Protein AF-A0A7C4X1U4-F1 (afdb_monomer_lite)

Sequence (365 aa):
MRQTAASMRKKMTAIGSITLVIFVGYAMISFHTLNTLRVNGNMYKRIVQGKDLIADILPPPEYIVETYLVVLQMLGTTSPEHLNALIEKEDALYKDYQARHRFWIDTLEADAMKTALVDKSYQPAMMFYQQVHDKLIPAVKRGDYDTAGALAYGPIHDAYETHRSAIDSVVQMATQRNTDDEIMAAGIIRSRTILMLSLLAGGTVLLGGYILWITRGLVRSLSAVTQSIRSSSDQIAEAASDVSGHSQSLANATTEQAAGLQETSASLEEMSSMTRQNADNAKQASVLAAAARKAANHGSEAMNQMAQAIGDIHKSSDETAKILKVIDEIAFQTNLLALNAAVEAARAGEAGKGFAVVAEEVRNL

Secondary structure (DSSP, 8-state):
-HHHHHHHHHHHHHHHHHHHHHHHHHHHHHHHHHHH---SSHHHHHHHHHHHHHHHHS--GGG-HHHHHHHHHHHH---HHHHHHHHHHHHHHHHHHHHHHHHHHHHS-SSHHHIIIIIITHHHHHHHHHHIIIIIHHHHHTT-HHHHHHHIIIIIHHHHHHHHHHHHHHHHHHHHHHHHHHHHHHHHHHHHHHHHHHHHHHHHHHHHHHHHHHHHHHHHHHHHHHHHHHHHHHHHHHHHHHHHHHHHHHHHHHHHHHHHHHHHHHHHHHHHHHHHHHHHHHHHHHHHHHHHHHHHHHHHHHHHHHHHHHHHHHHHHHHHHHHHHHHHHHHHHHHHHHHHHHHHHHHTGGGGHHHHHHHHHHHH-

Structure (mmCIF, N/CA/C/O backbone):
data_AF-A0A7C4X1U4-F1
#
_entry.id   AF-A0A7C4X1U4-F1
#
loop_
_atom_site.group_PDB
_atom_site.id
_atom_site.type_symbol
_atom_site.label_atom_id
_atom_site.label_alt_id
_atom_site.label_comp_id
_atom_site.label_asym_id
_atom_site.label_entity_id
_atom_site.label_seq_id
_atom_site.pdbx_PDB_ins_code
_atom_site.Cartn_x
_atom_site.Cartn_y
_atom_site.Cartn_z
_atom_site.occupancy
_atom_site.B_iso_or_equiv
_atom_site.auth_seq_id
_atom_site.auth_comp_id
_atom_site.auth_asym_id
_atom_site.auth_atom_id
_atom_site.pdbx_PDB_model_num
ATOM 1 N N . MET A 1 1 ? -20.441 -6.498 14.671 1.00 52.12 1 MET A N 1
ATOM 2 C CA . MET A 1 1 ? -19.099 -7.124 14.530 1.00 52.12 1 MET A CA 1
ATOM 3 C C . MET A 1 1 ? -18.883 -7.911 13.227 1.00 52.12 1 MET A C 1
ATOM 5 O O . MET A 1 1 ? -17.841 -7.730 12.613 1.00 52.12 1 MET A O 1
ATOM 9 N N . ARG A 1 2 ? -19.817 -8.751 12.738 1.00 45.28 2 ARG A N 1
ATOM 10 C CA . ARG A 1 2 ? -19.602 -9.516 11.481 1.00 45.28 2 ARG A CA 1
ATOM 11 C C . ARG A 1 2 ? -19.480 -8.647 10.210 1.00 45.28 2 ARG A C 1
ATOM 13 O O . ARG A 1 2 ? -18.635 -8.930 9.366 1.00 45.28 2 ARG A O 1
ATOM 20 N N . GLN A 1 3 ? -20.247 -7.556 10.094 1.00 50.84 3 GLN A N 1
ATOM 21 C CA . GLN A 1 3 ? -20.158 -6.629 8.948 1.00 50.84 3 GLN A CA 1
ATOM 22 C C . GLN A 1 3 ? -18.834 -5.843 8.890 1.00 50.84 3 GLN A C 1
ATOM 24 O O . GLN A 1 3 ? -18.281 -5.646 7.808 1.00 50.84 3 GLN A O 1
ATOM 29 N N . THR A 1 4 ? -18.278 -5.436 10.036 1.00 63.59 4 THR A N 1
ATOM 30 C CA . THR A 1 4 ? -17.013 -4.685 10.087 1.00 63.59 4 THR A CA 1
ATOM 31 C C . THR A 1 4 ? -15.822 -5.551 9.683 1.00 63.59 4 THR A C 1
ATOM 33 O O . THR A 1 4 ? -15.000 -5.099 8.884 1.00 63.59 4 THR A O 1
ATOM 36 N N . ALA A 1 5 ? -15.781 -6.813 10.125 1.00 60.53 5 ALA A N 1
ATOM 37 C CA . ALA A 1 5 ? -14.747 -7.779 9.743 1.00 60.53 5 ALA A CA 1
ATOM 38 C C . ALA A 1 5 ? -14.756 -8.099 8.234 1.00 60.53 5 ALA A C 1
ATOM 40 O O . ALA A 1 5 ? -13.701 -8.131 7.597 1.00 60.53 5 ALA A O 1
ATOM 41 N N . ALA A 1 6 ? -15.941 -8.262 7.633 1.00 65.88 6 ALA A N 1
ATOM 42 C CA . ALA A 1 6 ? -16.077 -8.467 6.190 1.00 65.88 6 ALA A CA 1
ATOM 43 C C . ALA A 1 6 ? -15.623 -7.237 5.382 1.00 65.88 6 ALA A C 1
ATOM 45 O O . ALA A 1 6 ? -14.952 -7.385 4.359 1.00 65.88 6 ALA A O 1
ATOM 46 N N . SER A 1 7 ? -15.921 -6.020 5.859 1.00 77.50 7 SER A N 1
ATOM 47 C CA . SER A 1 7 ? -15.440 -4.787 5.216 1.00 77.50 7 SER A CA 1
ATOM 48 C C . SER A 1 7 ? -13.913 -4.655 5.280 1.00 77.50 7 SER A C 1
ATOM 50 O O . SER A 1 7 ? -13.290 -4.173 4.337 1.00 77.50 7 SER A O 1
ATOM 52 N N . MET A 1 8 ? -13.299 -5.128 6.366 1.00 75.75 8 MET A N 1
ATOM 53 C CA . MET A 1 8 ? -11.858 -5.029 6.591 1.00 75.75 8 MET A CA 1
ATOM 54 C C . MET A 1 8 ? -11.081 -6.003 5.712 1.00 75.75 8 MET A C 1
ATOM 56 O O . MET A 1 8 ? -10.097 -5.607 5.094 1.00 75.75 8 MET A O 1
ATOM 60 N N . ARG A 1 9 ? -11.584 -7.237 5.559 1.00 77.19 9 ARG A N 1
ATOM 61 C CA . ARG A 1 9 ? -11.034 -8.201 4.596 1.00 77.19 9 ARG A CA 1
ATOM 62 C C . ARG A 1 9 ? -11.050 -7.643 3.176 1.00 77.19 9 ARG A C 1
ATOM 64 O O . ARG A 1 9 ? -10.015 -7.682 2.527 1.00 77.19 9 ARG A O 1
ATOM 71 N N . LYS A 1 10 ? -12.166 -7.044 2.734 1.00 83.50 10 LYS A N 1
ATOM 72 C CA . LYS A 1 10 ? -12.261 -6.405 1.405 1.00 83.50 10 LYS A CA 1
ATOM 73 C C . LYS A 1 10 ? -11.240 -5.274 1.216 1.00 83.50 10 LYS A C 1
ATOM 75 O O . LYS A 1 10 ? -10.637 -5.162 0.154 1.00 83.50 10 LYS A O 1
ATOM 80 N N . LYS A 1 11 ? -11.028 -4.450 2.247 1.00 80.81 11 LYS A N 1
ATOM 81 C CA . LYS A 1 11 ? -10.032 -3.365 2.229 1.00 80.81 11 LYS A CA 1
ATOM 82 C C . LYS A 1 11 ? -8.593 -3.899 2.183 1.00 80.81 11 LYS A C 1
ATOM 84 O O . LYS A 1 11 ? -7.788 -3.384 1.417 1.00 80.81 11 LYS A O 1
ATOM 89 N N . MET A 1 12 ? -8.276 -4.956 2.935 1.00 79.62 12 MET A N 1
ATOM 90 C CA . MET A 1 12 ? -6.951 -5.595 2.898 1.00 79.62 12 MET A CA 1
ATOM 91 C C . MET A 1 12 ? -6.675 -6.293 1.562 1.00 79.62 12 MET A C 1
ATOM 93 O O . MET A 1 12 ? -5.581 -6.155 1.021 1.00 79.62 12 MET A O 1
ATOM 97 N N . THR A 1 13 ? -7.662 -6.991 0.991 1.00 83.56 13 THR A N 1
ATOM 98 C CA . THR A 1 13 ? -7.514 -7.595 -0.341 1.00 83.56 13 THR A CA 1
ATOM 99 C C . THR A 1 13 ? -7.318 -6.531 -1.415 1.00 83.56 13 THR A C 1
ATOM 101 O O . THR A 1 13 ? -6.504 -6.729 -2.307 1.00 83.56 13 THR A O 1
ATOM 104 N N . ALA A 1 14 ? -7.984 -5.374 -1.297 1.00 82.88 14 ALA A N 1
ATOM 105 C CA . ALA A 1 14 ? -7.793 -4.258 -2.223 1.00 82.88 14 ALA A CA 1
ATOM 106 C C . ALA A 1 14 ? -6.355 -3.708 -2.198 1.00 82.88 14 ALA A C 1
ATOM 108 O O . ALA A 1 14 ? -5.804 -3.452 -3.264 1.00 82.88 14 ALA A O 1
ATOM 109 N N . ILE A 1 15 ? -5.718 -3.595 -1.021 1.00 83.38 15 ILE A N 1
ATOM 110 C CA . ILE A 1 15 ? -4.293 -3.216 -0.915 1.00 83.38 15 ILE A CA 1
ATOM 111 C C . ILE A 1 15 ? -3.429 -4.202 -1.697 1.00 83.38 15 ILE A C 1
ATOM 113 O O . ILE A 1 15 ? -2.634 -3.788 -2.535 1.00 83.38 15 ILE A O 1
ATOM 117 N N . GLY A 1 16 ? -3.611 -5.503 -1.449 1.00 81.31 16 GLY A N 1
ATOM 118 C CA . GLY A 1 16 ? -2.848 -6.548 -2.131 1.00 81.31 16 GLY A CA 1
ATOM 119 C C . GLY A 1 16 ? -3.005 -6.487 -3.651 1.00 81.31 16 GLY A C 1
ATOM 120 O O . GLY A 1 16 ? -2.011 -6.527 -4.374 1.00 81.31 16 GLY A O 1
ATOM 121 N N . SER A 1 17 ? -4.236 -6.315 -4.140 1.00 83.88 17 SER A N 1
ATOM 122 C CA . SER A 1 17 ? -4.521 -6.193 -5.572 1.00 83.88 17 SER A CA 1
ATOM 123 C C . SER A 1 17 ? -3.897 -4.941 -6.195 1.00 83.88 17 SER A C 1
ATOM 125 O O . SER A 1 17 ? -3.301 -5.037 -7.264 1.00 83.88 17 SER A O 1
ATOM 127 N N . ILE A 1 18 ? -3.985 -3.782 -5.535 1.00 83.69 18 ILE A N 1
ATOM 128 C CA . ILE A 1 18 ? -3.407 -2.523 -6.036 1.00 83.69 18 ILE A CA 1
ATOM 129 C C . ILE A 1 18 ? -1.882 -2.627 -6.121 1.00 83.69 18 ILE A C 1
ATOM 131 O O . ILE A 1 18 ? -1.301 -2.299 -7.155 1.00 83.69 18 ILE A O 1
ATOM 135 N N . THR A 1 19 ? -1.234 -3.136 -5.070 1.00 83.25 19 THR A N 1
ATOM 136 C CA . THR A 1 19 ? 0.220 -3.338 -5.055 1.00 83.25 19 THR A CA 1
ATOM 137 C C . THR A 1 19 ? 0.662 -4.282 -6.169 1.00 83.25 19 THR A C 1
ATOM 139 O O . THR A 1 19 ? 1.636 -3.997 -6.864 1.00 83.25 19 THR A O 1
ATOM 142 N N . LEU A 1 20 ? -0.073 -5.378 -6.385 1.00 85.06 20 LEU A N 1
ATOM 143 C CA . LEU A 1 20 ? 0.227 -6.336 -7.445 1.00 85.06 20 LEU A CA 1
ATOM 144 C C . LEU A 1 20 ? 0.135 -5.692 -8.834 1.00 85.06 20 LEU A C 1
ATOM 146 O O . LEU A 1 20 ? 1.036 -5.877 -9.645 1.00 85.06 20 LEU A O 1
ATOM 150 N N . VAL A 1 21 ? -0.910 -4.904 -9.100 1.00 86.44 21 VAL A N 1
ATOM 151 C CA . VAL A 1 21 ? -1.084 -4.214 -10.390 1.00 86.44 21 VAL A CA 1
ATOM 152 C C . VAL A 1 21 ? 0.053 -3.224 -10.650 1.00 86.44 21 VAL A C 1
ATOM 154 O O . VAL A 1 21 ? 0.607 -3.217 -11.749 1.00 86.44 21 VAL A O 1
ATOM 157 N N . ILE A 1 22 ? 0.446 -2.433 -9.644 1.00 83.25 22 ILE A N 1
ATOM 158 C CA . ILE A 1 22 ? 1.569 -1.487 -9.762 1.00 83.25 22 ILE A CA 1
ATOM 159 C C . ILE A 1 22 ? 2.867 -2.239 -10.080 1.00 83.25 22 ILE A C 1
ATOM 161 O O . ILE A 1 22 ? 3.593 -1.862 -11.000 1.00 83.25 22 ILE A O 1
ATOM 165 N N . PHE A 1 23 ? 3.143 -3.325 -9.356 1.00 85.19 23 PHE A N 1
ATOM 166 C CA . PHE A 1 23 ? 4.370 -4.098 -9.531 1.00 85.19 23 PHE A CA 1
ATOM 167 C C . PHE A 1 23 ? 4.429 -4.803 -10.893 1.00 85.19 23 PHE A C 1
ATOM 169 O O . PHE A 1 23 ? 5.457 -4.776 -11.565 1.00 85.19 23 PHE A O 1
ATOM 176 N N . VAL A 1 24 ? 3.314 -5.388 -11.335 1.00 86.62 24 VAL A N 1
ATOM 177 C CA . VAL A 1 24 ? 3.203 -6.065 -12.635 1.00 86.62 24 VAL A CA 1
ATOM 178 C C . VAL A 1 24 ? 3.318 -5.067 -13.790 1.00 86.62 24 VAL A C 1
ATOM 180 O O . VAL A 1 24 ? 4.046 -5.327 -14.748 1.00 86.62 24 VAL A O 1
ATOM 183 N N . GLY A 1 25 ? 2.675 -3.900 -13.689 1.00 84.62 25 GLY A N 1
ATOM 184 C CA . GLY A 1 25 ? 2.814 -2.825 -14.676 1.00 84.62 25 GLY A CA 1
ATOM 185 C C . GLY A 1 25 ? 4.256 -2.321 -14.790 1.00 84.62 25 GLY A C 1
ATOM 186 O O . GLY A 1 25 ? 4.790 -2.212 -15.895 1.00 84.62 25 GLY A O 1
ATOM 187 N N . TYR A 1 26 ? 4.918 -2.102 -13.649 1.00 86.06 26 TYR A N 1
ATOM 188 C CA . TYR A 1 26 ? 6.336 -1.746 -13.598 1.00 86.06 26 TYR A CA 1
ATOM 189 C C . TYR A 1 26 ? 7.225 -2.839 -14.214 1.00 86.06 26 TYR A C 1
ATOM 191 O O . TYR A 1 26 ? 8.108 -2.548 -15.017 1.00 86.06 26 TYR A O 1
ATOM 199 N N . ALA A 1 27 ? 6.986 -4.113 -13.907 1.00 82.56 27 ALA A N 1
ATOM 200 C CA . ALA A 1 27 ? 7.759 -5.206 -14.489 1.00 82.56 27 ALA A CA 1
ATOM 201 C C . ALA A 1 27 ? 7.616 -5.261 -16.022 1.00 82.56 27 ALA A C 1
ATOM 203 O O . ALA A 1 27 ? 8.623 -5.374 -16.722 1.00 82.56 27 ALA A O 1
ATOM 204 N N . MET A 1 28 ? 6.397 -5.109 -16.555 1.00 85.88 28 MET A N 1
ATOM 205 C CA . MET A 1 28 ? 6.141 -5.149 -18.002 1.00 85.88 28 MET A CA 1
ATOM 206 C C . MET A 1 28 ? 6.823 -4.006 -18.761 1.00 85.88 28 MET A C 1
ATOM 208 O O . MET A 1 28 ? 7.509 -4.255 -19.753 1.00 85.88 28 MET A O 1
ATOM 212 N N . ILE A 1 29 ? 6.682 -2.760 -18.296 1.00 83.12 29 ILE A N 1
ATOM 213 C CA . ILE A 1 29 ? 7.301 -1.605 -18.970 1.00 83.12 29 ILE A CA 1
ATOM 214 C C . ILE A 1 29 ? 8.834 -1.693 -18.877 1.00 83.12 29 ILE A C 1
ATOM 216 O O . ILE A 1 29 ? 9.535 -1.342 -19.831 1.00 83.12 29 ILE A O 1
ATOM 220 N N . SER A 1 30 ? 9.362 -2.200 -17.758 1.00 81.12 30 SER A N 1
ATOM 221 C CA . SER A 1 30 ? 10.803 -2.341 -17.529 1.00 81.12 30 SER A CA 1
ATOM 222 C C . SER A 1 30 ? 11.379 -3.386 -18.472 1.00 81.12 30 SER A C 1
ATOM 224 O O . SER A 1 30 ? 12.325 -3.102 -19.205 1.00 81.12 30 SER A O 1
ATOM 226 N N . PHE A 1 31 ? 10.738 -4.556 -18.538 1.00 80.75 31 PHE A N 1
ATOM 227 C CA . PHE A 1 31 ? 11.121 -5.637 -19.436 1.00 80.75 31 PHE A CA 1
ATOM 228 C C . PHE A 1 31 ? 11.088 -5.199 -20.902 1.00 80.75 31 PHE A C 1
ATOM 230 O O . PHE A 1 31 ? 12.051 -5.420 -21.632 1.00 80.75 31 PHE A O 1
ATOM 237 N N . HIS A 1 32 ? 10.019 -4.520 -21.328 1.00 79.94 32 HIS A N 1
ATOM 238 C CA . HIS A 1 32 ? 9.915 -4.031 -22.699 1.00 79.94 32 HIS A CA 1
ATOM 239 C C . HIS A 1 32 ? 11.011 -3.004 -23.024 1.00 79.94 32 HIS A C 1
ATOM 241 O O . HIS A 1 32 ? 11.657 -3.114 -24.060 1.00 79.94 32 HIS A O 1
ATOM 247 N N . THR A 1 33 ? 11.284 -2.061 -22.116 1.00 77.69 33 THR A N 1
ATOM 248 C CA . THR A 1 33 ? 12.345 -1.050 -22.280 1.00 77.69 33 THR A CA 1
ATOM 249 C C . THR A 1 33 ? 13.730 -1.692 -22.363 1.00 77.69 33 THR A C 1
ATOM 251 O O . THR A 1 33 ? 14.487 -1.380 -23.280 1.00 77.69 33 THR A O 1
ATOM 254 N N . LEU A 1 34 ? 14.032 -2.635 -21.465 1.00 75.12 34 LEU A N 1
ATOM 255 C CA . LEU A 1 34 ? 15.271 -3.415 -21.477 1.00 75.12 34 LEU A CA 1
ATOM 256 C C . LEU A 1 34 ? 15.438 -4.209 -22.771 1.00 75.12 34 LEU A C 1
ATOM 258 O O . LEU A 1 34 ? 16.550 -4.276 -23.280 1.00 75.12 34 LEU A O 1
ATOM 262 N N . ASN A 1 35 ? 14.364 -4.787 -23.313 1.00 71.06 35 ASN A N 1
ATOM 263 C CA . ASN A 1 35 ? 14.439 -5.579 -24.538 1.00 71.06 35 ASN A CA 1
ATOM 264 C C . ASN A 1 35 ? 14.622 -4.707 -25.793 1.00 71.06 35 ASN A C 1
ATOM 266 O O . ASN A 1 35 ? 15.329 -5.108 -26.711 1.00 71.06 35 ASN A O 1
ATOM 270 N N . THR A 1 36 ? 14.042 -3.500 -25.821 1.00 68.25 36 THR A N 1
ATOM 271 C CA . THR A 1 36 ? 14.186 -2.557 -26.947 1.00 68.25 36 THR A CA 1
ATOM 272 C C . THR A 1 36 ? 15.504 -1.780 -26.943 1.00 68.25 36 THR A C 1
ATOM 274 O O . THR A 1 36 ? 15.986 -1.398 -28.000 1.00 68.25 36 THR A O 1
ATOM 277 N N . LEU A 1 37 ? 16.090 -1.523 -25.769 1.00 65.31 37 LEU A N 1
ATOM 278 C CA . LEU A 1 37 ? 17.201 -0.579 -25.596 1.00 65.31 37 LEU A CA 1
ATOM 279 C C . LEU A 1 37 ? 18.417 -1.243 -24.938 1.00 65.31 37 LEU A C 1
ATOM 281 O O . LEU A 1 37 ? 19.044 -0.650 -24.065 1.00 65.31 37 LEU A O 1
ATOM 285 N N . ARG A 1 38 ? 18.806 -2.460 -25.353 1.00 64.00 38 ARG A N 1
ATOM 286 C CA . ARG A 1 38 ? 20.051 -3.141 -24.894 1.00 64.00 38 ARG A CA 1
ATOM 287 C C . ARG A 1 38 ? 21.351 -2.435 -25.342 1.00 64.00 38 ARG A C 1
ATOM 289 O O . ARG A 1 38 ? 22.397 -3.063 -25.485 1.00 64.00 38 ARG A O 1
ATOM 296 N N . VAL A 1 39 ? 21.285 -1.131 -25.549 1.00 60.62 39 VAL A N 1
ATOM 297 C CA . VAL A 1 39 ? 22.317 -0.208 -26.007 1.00 60.62 39 VAL A CA 1
ATOM 298 C C . VAL A 1 39 ? 22.727 0.615 -24.775 1.00 60.62 39 VAL A C 1
ATOM 300 O O . VAL A 1 39 ? 21.864 0.944 -23.971 1.00 60.62 39 VAL A O 1
ATOM 303 N N . ASN A 1 40 ? 24.018 0.916 -24.584 1.00 59.38 40 ASN A N 1
ATOM 304 C CA . ASN A 1 40 ? 24.647 1.541 -23.386 1.00 59.38 40 ASN A CA 1
ATOM 305 C C . ASN A 1 40 ? 25.166 0.639 -22.251 1.00 59.38 40 ASN A C 1
ATOM 307 O O . ASN A 1 40 ? 25.776 1.152 -21.311 1.00 59.38 40 ASN A O 1
ATOM 311 N N . GLY A 1 41 ? 25.046 -0.687 -22.333 1.00 64.75 41 GLY A N 1
ATOM 312 C CA . GLY A 1 41 ? 25.787 -1.559 -21.413 1.00 64.75 41 GLY A CA 1
ATOM 313 C C . GLY A 1 41 ? 27.305 -1.482 -21.648 1.00 64.75 41 GLY A C 1
ATOM 314 O O . GLY A 1 41 ? 27.745 -1.285 -22.781 1.00 64.75 41 GLY A O 1
ATOM 315 N N . ASN A 1 42 ? 28.122 -1.727 -20.617 1.00 68.25 42 ASN A N 1
ATOM 316 C CA . ASN A 1 42 ? 29.590 -1.795 -20.759 1.00 68.25 42 ASN A CA 1
ATOM 317 C C . ASN A 1 42 ? 30.027 -2.790 -21.853 1.00 68.25 42 ASN A C 1
ATOM 319 O O . ASN A 1 42 ? 31.001 -2.557 -22.562 1.00 68.25 42 ASN A O 1
ATOM 323 N N . MET A 1 43 ? 29.271 -3.881 -22.029 1.00 70.56 43 MET A N 1
ATOM 324 C CA . MET A 1 43 ? 29.481 -4.851 -23.107 1.00 70.56 43 MET A CA 1
ATOM 325 C C . MET A 1 43 ? 29.252 -4.239 -24.498 1.00 70.56 43 MET A C 1
ATOM 327 O O . MET A 1 43 ? 30.065 -4.454 -25.387 1.00 70.56 43 MET A O 1
ATOM 331 N N . TYR A 1 44 ? 28.176 -3.465 -24.678 1.00 77.56 44 TYR A N 1
ATOM 332 C CA . TYR A 1 44 ? 27.861 -2.810 -25.950 1.00 77.56 44 TYR A CA 1
ATOM 333 C C . TYR A 1 44 ? 28.940 -1.790 -26.324 1.00 77.56 44 TYR A C 1
ATOM 335 O O . TYR A 1 44 ? 29.456 -1.831 -27.435 1.00 77.56 44 TYR A O 1
ATOM 343 N N . LYS A 1 45 ? 29.357 -0.946 -25.370 1.00 77.38 45 LYS A N 1
ATOM 344 C CA . LYS A 1 45 ? 30.434 0.035 -25.587 1.00 77.38 45 LYS A CA 1
ATOM 345 C C . LYS A 1 45 ? 31.740 -0.628 -26.020 1.00 77.38 45 LYS A C 1
ATOM 347 O O . LYS A 1 45 ? 32.409 -0.127 -26.909 1.00 77.38 45 LYS A O 1
ATOM 352 N N . ARG A 1 46 ? 32.067 -1.788 -25.446 1.00 81.19 46 ARG A N 1
ATOM 353 C CA . ARG A 1 46 ? 33.237 -2.578 -25.847 1.00 81.19 46 ARG A CA 1
ATOM 354 C C . ARG A 1 46 ? 33.109 -3.168 -27.256 1.00 81.19 46 ARG A C 1
ATOM 356 O O . ARG A 1 46 ? 34.106 -3.242 -27.961 1.00 81.19 46 ARG A O 1
ATOM 363 N N . ILE A 1 47 ? 31.909 -3.579 -27.673 1.00 81.44 47 ILE A N 1
ATOM 364 C CA . ILE A 1 47 ? 31.663 -4.035 -29.053 1.00 81.44 47 ILE A CA 1
ATOM 365 C C . ILE A 1 47 ? 31.847 -2.876 -30.037 1.00 81.44 47 ILE A C 1
ATOM 367 O O . ILE A 1 47 ? 32.495 -3.065 -31.061 1.00 81.44 47 ILE A O 1
ATOM 371 N N . VAL A 1 48 ? 31.309 -1.693 -29.723 1.00 83.06 48 VAL A N 1
ATOM 372 C CA . VAL A 1 48 ? 31.485 -0.483 -30.544 1.00 83.06 48 VAL A CA 1
ATOM 373 C C . VAL A 1 48 ? 32.963 -0.105 -30.634 1.00 83.06 48 VAL A C 1
ATOM 375 O O . VAL A 1 48 ? 33.485 -0.051 -31.735 1.00 83.06 48 VAL A O 1
ATOM 378 N N . GLN A 1 49 ? 33.674 -0.021 -29.503 1.00 84.94 49 GLN A N 1
ATOM 379 C CA . GLN A 1 49 ? 35.124 0.224 -29.488 1.00 84.94 49 GLN A CA 1
ATOM 380 C C . GLN A 1 49 ? 35.908 -0.768 -30.353 1.00 84.94 49 GLN A C 1
ATOM 382 O O . GLN A 1 49 ? 36.846 -0.379 -31.037 1.00 84.94 49 GLN A O 1
ATOM 387 N N . GLY A 1 50 ? 35.538 -2.052 -30.327 1.00 87.50 50 GLY A N 1
ATOM 388 C CA . GLY A 1 50 ? 36.164 -3.056 -31.184 1.00 87.50 50 GLY A CA 1
ATOM 389 C C . GLY A 1 50 ? 35.917 -2.798 -32.672 1.00 87.50 50 GLY A C 1
ATOM 390 O O . GLY A 1 50 ? 36.826 -2.980 -33.473 1.00 87.50 50 GLY A O 1
ATOM 391 N N . LYS A 1 51 ? 34.710 -2.355 -33.044 1.00 84.50 51 LYS A N 1
ATOM 392 C CA . LYS A 1 51 ? 34.383 -1.985 -34.428 1.00 84.50 51 LYS A CA 1
ATOM 393 C C . LYS A 1 51 ? 35.126 -0.728 -34.877 1.00 84.50 51 LYS A C 1
ATOM 395 O O . LYS A 1 51 ? 35.673 -0.743 -35.973 1.00 84.50 51 LYS A O 1
ATOM 400 N N . ASP A 1 52 ? 35.180 0.298 -34.032 1.00 84.94 52 ASP A N 1
ATOM 401 C CA . ASP A 1 52 ? 35.875 1.555 -34.327 1.00 84.94 52 ASP A CA 1
ATOM 402 C C . ASP A 1 52 ? 37.379 1.309 -34.503 1.00 84.94 52 ASP A C 1
ATOM 404 O O . ASP A 1 52 ? 37.963 1.721 -35.497 1.00 84.94 52 ASP A O 1
ATOM 408 N N . LEU A 1 53 ? 37.988 0.516 -33.612 1.00 86.06 53 LEU A N 1
ATOM 409 C CA . LEU A 1 53 ? 39.400 0.143 -33.718 1.00 86.06 53 LEU A CA 1
ATOM 410 C C . LEU A 1 53 ? 39.706 -0.633 -35.008 1.00 86.06 53 LEU A C 1
ATOM 412 O O . LEU A 1 53 ? 40.749 -0.424 -35.619 1.00 86.06 53 LEU A O 1
ATOM 416 N N . ILE A 1 54 ? 38.815 -1.539 -35.427 1.00 84.31 54 ILE A N 1
ATOM 417 C CA . ILE A 1 54 ? 38.970 -2.250 -36.705 1.00 84.31 54 ILE A CA 1
ATOM 418 C C . ILE A 1 54 ? 38.894 -1.264 -37.877 1.00 84.31 54 ILE A C 1
ATOM 420 O O . ILE A 1 54 ? 39.686 -1.392 -38.807 1.00 84.31 54 ILE A O 1
ATOM 424 N N . ALA A 1 55 ? 37.981 -0.291 -37.830 1.00 82.12 55 ALA A N 1
ATOM 425 C CA . ALA A 1 55 ? 37.821 0.716 -38.876 1.00 82.12 55 ALA A CA 1
ATOM 426 C C . ALA A 1 55 ? 39.014 1.687 -38.968 1.00 82.12 55 ALA A C 1
ATOM 428 O O . ALA A 1 55 ? 39.371 2.094 -40.070 1.00 82.12 55 ALA A O 1
ATOM 429 N N . ASP A 1 56 ? 39.659 2.010 -37.842 1.00 83.69 56 ASP A N 1
ATOM 430 C CA . ASP A 1 56 ? 40.867 2.847 -37.812 1.00 83.69 56 ASP A CA 1
ATOM 431 C C . ASP A 1 56 ? 42.105 2.124 -38.372 1.00 83.69 56 ASP A C 1
ATOM 433 O O . ASP A 1 56 ? 43.015 2.760 -38.906 1.00 83.69 56 ASP A O 1
ATOM 437 N N . ILE A 1 57 ? 42.170 0.794 -38.232 1.00 84.31 57 ILE A N 1
ATOM 438 C CA . ILE A 1 57 ? 43.333 -0.011 -38.642 1.00 84.31 57 ILE A CA 1
ATOM 439 C C . ILE A 1 57 ? 43.217 -0.487 -40.092 1.00 84.31 57 ILE A C 1
ATOM 441 O O . ILE A 1 57 ? 44.217 -0.507 -40.811 1.00 84.31 57 ILE A O 1
ATOM 445 N N . LEU A 1 58 ? 42.028 -0.926 -40.513 1.00 78.88 58 LEU A N 1
ATOM 446 C CA . LEU A 1 58 ? 41.810 -1.533 -41.822 1.00 78.88 58 LEU A CA 1
ATOM 447 C C . LEU A 1 58 ? 41.018 -0.569 -42.720 1.00 78.88 58 LEU A C 1
ATOM 449 O O . LEU A 1 58 ? 39.846 -0.317 -42.425 1.00 78.88 58 LEU A O 1
ATOM 453 N N . PRO A 1 59 ? 41.603 -0.058 -43.825 1.00 77.81 59 PRO A N 1
ATOM 454 C CA . PRO A 1 59 ? 40.881 0.833 -44.720 1.00 77.81 59 PRO A CA 1
ATOM 455 C C . PRO A 1 59 ? 39.653 0.115 -45.303 1.00 77.81 59 PRO A C 1
ATOM 457 O O . PRO A 1 59 ? 39.742 -1.044 -45.720 1.00 77.81 59 PRO A O 1
ATOM 460 N N . PRO A 1 60 ? 38.484 0.774 -45.334 1.00 84.94 60 PRO A N 1
ATOM 461 C CA . PRO A 1 60 ? 37.268 0.154 -45.831 1.00 84.94 60 PRO A CA 1
ATOM 462 C C . PRO A 1 60 ? 37.381 -0.096 -47.345 1.00 84.94 60 PRO A C 1
ATOM 464 O O . PRO A 1 60 ? 37.701 0.842 -48.081 1.00 84.94 60 PRO A O 1
ATOM 467 N N . PRO A 1 61 ? 37.043 -1.308 -47.836 1.00 86.75 61 PRO A N 1
ATOM 468 C CA . PRO A 1 61 ? 37.152 -1.644 -49.258 1.00 86.75 61 PRO A CA 1
ATOM 469 C C . PRO A 1 61 ? 36.410 -0.666 -50.172 1.00 86.75 61 PRO A C 1
ATOM 471 O O . PRO A 1 61 ? 36.900 -0.341 -51.243 1.00 86.75 61 PRO A O 1
ATOM 474 N N . GLU A 1 62 ? 35.274 -0.131 -49.713 1.00 89.31 62 GLU A N 1
ATOM 475 C CA . GLU A 1 62 ? 34.429 0.810 -50.462 1.00 89.31 62 GLU A CA 1
ATOM 476 C C . GLU A 1 62 ? 35.069 2.168 -50.756 1.00 89.31 62 GLU A C 1
ATOM 478 O O . GLU A 1 62 ? 34.490 2.899 -51.544 1.00 89.31 62 GLU A O 1
ATOM 483 N N . TYR A 1 63 ? 36.196 2.539 -50.136 1.00 89.69 63 TYR A N 1
ATOM 484 C CA . TYR A 1 63 ? 36.783 3.877 -50.300 1.00 89.69 63 TYR A CA 1
ATOM 485 C C . TYR A 1 63 ? 37.909 3.933 -51.357 1.00 89.69 63 TYR A C 1
ATOM 487 O O . TYR A 1 63 ? 38.472 4.997 -51.586 1.00 89.69 63 TYR A O 1
ATOM 495 N N . ILE A 1 64 ? 38.284 2.806 -51.982 1.00 93.94 64 ILE A N 1
ATOM 496 C CA . ILE A 1 64 ? 39.304 2.634 -53.056 1.00 93.94 64 ILE A CA 1
ATOM 497 C C . ILE A 1 64 ? 40.639 3.411 -52.909 1.00 93.94 64 ILE A C 1
ATOM 499 O O . ILE A 1 64 ? 41.454 3.437 -53.830 1.00 93.94 64 ILE A O 1
ATOM 503 N N . VAL A 1 65 ? 40.917 4.020 -51.753 1.00 93.25 65 VAL A N 1
ATOM 504 C CA . VAL A 1 65 ? 42.087 4.873 -51.495 1.00 93.25 65 VAL A CA 1
ATOM 505 C C . VAL A 1 65 ? 43.377 4.067 -51.557 1.00 93.25 65 VAL A C 1
ATOM 507 O O . VAL A 1 65 ? 44.377 4.518 -52.112 1.00 93.25 65 VAL A O 1
ATOM 510 N N . GLU A 1 66 ? 43.336 2.831 -51.058 1.00 93.12 66 GLU A N 1
ATOM 511 C CA . GLU A 1 66 ? 44.455 1.902 -51.168 1.00 93.12 66 GLU A CA 1
ATOM 512 C C . GLU A 1 66 ? 44.689 1.489 -52.624 1.00 93.12 66 GLU A C 1
ATOM 514 O O . GLU A 1 66 ? 45.834 1.414 -53.065 1.00 93.12 66 GLU A O 1
ATOM 519 N N . THR A 1 67 ? 43.621 1.293 -53.401 1.00 94.25 67 THR A N 1
ATOM 520 C CA . THR A 1 67 ? 43.719 0.987 -54.832 1.00 94.25 67 THR A CA 1
ATOM 521 C C . THR A 1 67 ? 44.346 2.149 -55.601 1.00 94.25 67 THR A C 1
ATOM 523 O O . THR A 1 67 ? 45.234 1.932 -56.423 1.00 94.25 67 THR A O 1
ATOM 526 N N . TYR A 1 68 ? 43.967 3.392 -55.291 1.00 95.62 68 TYR A N 1
ATOM 527 C CA . TYR A 1 68 ? 44.585 4.575 -55.890 1.00 95.62 68 TYR A CA 1
ATOM 528 C C . TYR A 1 68 ? 46.066 4.722 -55.515 1.00 95.62 68 TYR A C 1
ATOM 530 O O . TYR A 1 68 ? 46.895 5.001 -56.381 1.00 95.62 68 TYR A O 1
ATOM 538 N N . LEU A 1 69 ? 46.438 4.448 -54.260 1.00 94.69 69 LEU A N 1
ATOM 539 C CA . LEU A 1 69 ? 47.845 4.406 -53.850 1.00 94.69 69 LEU A CA 1
ATOM 540 C C . LEU A 1 69 ? 48.635 3.356 -54.643 1.00 94.69 69 LEU A C 1
ATOM 542 O O . LEU A 1 69 ? 49.733 3.647 -55.115 1.00 94.69 69 LEU A O 1
ATOM 546 N N . VAL A 1 70 ? 48.075 2.156 -54.813 1.00 95.12 70 VAL A N 1
ATOM 547 C CA . VAL A 1 70 ? 48.694 1.075 -55.591 1.00 95.12 70 VAL A CA 1
ATOM 548 C C . VAL A 1 70 ? 48.897 1.503 -57.049 1.00 95.12 70 VAL A C 1
ATOM 550 O O . VAL A 1 70 ? 49.986 1.315 -57.587 1.00 95.12 70 VAL A O 1
ATOM 553 N N . VAL A 1 71 ? 47.911 2.166 -57.662 1.00 94.94 71 VAL A N 1
ATOM 554 C CA . VAL A 1 71 ? 48.029 2.751 -59.011 1.00 94.94 71 VAL A CA 1
ATOM 555 C C . VAL A 1 71 ? 49.191 3.745 -59.105 1.00 94.94 71 VAL A C 1
ATOM 557 O O . VAL A 1 71 ? 49.990 3.668 -60.037 1.00 94.94 71 VAL A O 1
ATOM 560 N N . LEU A 1 72 ? 49.338 4.649 -58.134 1.00 94.62 72 LEU A N 1
ATOM 561 C CA . LEU A 1 72 ? 50.450 5.606 -58.119 1.00 94.62 72 LEU A CA 1
ATOM 562 C C . LEU A 1 72 ? 51.808 4.915 -57.905 1.00 94.62 72 LEU A C 1
ATOM 564 O O . LEU A 1 72 ? 52.801 5.300 -58.522 1.00 94.62 72 LEU A O 1
ATOM 568 N N . GLN A 1 73 ? 51.862 3.862 -57.084 1.00 94.56 73 GLN A N 1
ATOM 569 C CA . GLN A 1 73 ? 53.070 3.053 -56.884 1.00 94.56 73 GLN A CA 1
ATOM 570 C C . GLN A 1 73 ? 53.498 2.317 -58.160 1.00 94.56 73 GLN A C 1
ATOM 572 O O . GLN A 1 73 ? 54.699 2.196 -58.410 1.00 94.56 73 GLN A O 1
ATOM 577 N N . MET A 1 74 ? 52.548 1.885 -59.001 1.00 93.69 74 MET A N 1
ATOM 578 C CA . MET A 1 74 ? 52.857 1.275 -60.302 1.00 93.69 74 MET A CA 1
ATOM 579 C C . MET A 1 74 ? 53.610 2.234 -61.235 1.00 93.69 74 MET A C 1
ATOM 581 O O . MET A 1 74 ? 54.413 1.777 -62.041 1.00 93.69 74 MET A O 1
ATOM 585 N N . LEU A 1 75 ? 53.400 3.551 -61.122 1.00 91.19 75 LEU A N 1
ATOM 586 C CA . LEU A 1 75 ? 54.128 4.547 -61.922 1.00 91.19 75 LEU A CA 1
ATOM 587 C C . LEU A 1 75 ? 55.569 4.757 -61.448 1.00 91.19 75 LEU A C 1
ATOM 589 O O . LEU A 1 75 ? 56.425 5.158 -62.230 1.00 91.19 75 LEU A O 1
ATOM 593 N N . GLY A 1 76 ? 55.821 4.543 -60.155 1.00 86.12 76 GLY A N 1
ATOM 594 C CA . GLY A 1 76 ? 57.118 4.784 -59.523 1.00 86.12 76 GLY A CA 1
ATOM 595 C C . GLY A 1 76 ? 58.021 3.554 -59.450 1.00 86.12 76 GLY A C 1
ATOM 596 O O . GLY A 1 76 ? 59.173 3.674 -59.031 1.00 86.12 76 GLY A O 1
ATOM 597 N N . THR A 1 77 ? 57.521 2.370 -59.812 1.00 88.25 77 THR A N 1
ATOM 598 C CA . THR A 1 77 ? 58.301 1.135 -59.726 1.00 88.25 77 THR A CA 1
ATOM 599 C C . THR A 1 77 ? 59.109 0.872 -60.992 1.00 88.25 77 THR A C 1
ATOM 601 O O . THR A 1 77 ? 58.622 0.999 -62.108 1.00 88.25 77 THR A O 1
ATOM 604 N N . THR A 1 78 ? 60.361 0.459 -60.815 1.00 80.62 78 THR A N 1
ATOM 605 C CA . THR A 1 78 ? 61.257 0.044 -61.905 1.00 80.62 78 THR A CA 1
ATOM 606 C C . THR A 1 78 ? 61.505 -1.467 -61.918 1.00 80.62 78 THR A C 1
ATOM 608 O O . THR A 1 78 ? 62.136 -1.977 -62.841 1.00 80.62 78 THR A O 1
ATOM 611 N N . SER A 1 79 ? 61.009 -2.195 -60.907 1.00 90.50 79 SER A N 1
ATOM 612 C CA . SER A 1 79 ? 61.181 -3.645 -60.770 1.00 90.50 79 SER A CA 1
ATOM 613 C C . SER A 1 79 ? 59.978 -4.394 -61.358 1.00 90.50 79 SER A C 1
ATOM 615 O O . SER A 1 79 ? 58.865 -4.226 -60.853 1.00 90.50 79 SER A O 1
ATOM 617 N N . PRO A 1 80 ? 60.170 -5.270 -62.366 1.00 88.00 80 PRO A N 1
ATOM 618 C CA . PRO A 1 80 ? 59.086 -6.078 -62.931 1.00 88.00 80 PRO A CA 1
ATOM 619 C C . PRO A 1 80 ? 58.404 -7.000 -61.910 1.00 88.00 80 PRO A C 1
ATOM 621 O O . PRO A 1 80 ? 57.201 -7.236 -61.994 1.00 88.00 80 PRO A O 1
ATOM 624 N N . GLU A 1 81 ? 59.156 -7.506 -60.930 1.00 91.00 81 GLU A N 1
ATOM 625 C CA . GLU A 1 81 ? 58.621 -8.339 -59.847 1.00 91.00 81 GLU A CA 1
ATOM 626 C C . GLU A 1 81 ? 57.688 -7.526 -58.941 1.00 91.00 81 GLU A C 1
ATOM 628 O O . GLU A 1 81 ? 56.573 -7.952 -58.644 1.00 91.00 81 GLU A O 1
ATOM 633 N N . HIS A 1 82 ? 58.106 -6.313 -58.571 1.00 92.06 82 HIS A N 1
ATOM 634 C CA . HIS A 1 82 ? 57.295 -5.421 -57.746 1.00 92.06 82 HIS A CA 1
ATOM 635 C C . HIS A 1 82 ? 56.051 -4.926 -58.493 1.00 92.06 82 HIS A C 1
ATOM 637 O O . HIS A 1 82 ? 54.974 -4.855 -57.909 1.00 92.06 82 HIS A O 1
ATOM 643 N N . LEU A 1 83 ? 56.171 -4.649 -59.795 1.00 92.25 83 LEU A N 1
ATOM 644 C CA . LEU A 1 83 ? 55.034 -4.302 -60.643 1.00 92.25 83 LEU A CA 1
ATOM 645 C C . LEU A 1 83 ? 53.984 -5.422 -60.676 1.00 92.25 83 LEU A C 1
ATOM 647 O O . LEU A 1 83 ? 52.796 -5.147 -60.521 1.00 92.25 83 LEU A O 1
ATOM 651 N N . ASN A 1 84 ? 54.404 -6.679 -60.839 1.00 93.44 84 ASN A N 1
ATOM 652 C CA . ASN A 1 84 ? 53.478 -7.814 -60.827 1.00 93.44 84 ASN A CA 1
ATOM 653 C C . ASN A 1 84 ? 52.793 -7.979 -59.463 1.00 93.44 84 ASN A C 1
ATOM 655 O O . ASN A 1 84 ? 51.581 -8.173 -59.425 1.00 93.44 84 ASN A O 1
ATOM 659 N N . ALA A 1 85 ? 53.525 -7.812 -58.357 1.00 94.94 85 ALA A N 1
ATOM 660 C CA . ALA A 1 85 ? 52.941 -7.849 -57.014 1.00 94.94 85 ALA A CA 1
ATOM 661 C C . ALA A 1 85 ? 51.903 -6.730 -56.788 1.00 94.94 85 ALA A C 1
ATOM 663 O O . ALA A 1 85 ? 50.864 -6.959 -56.169 1.00 94.94 85 ALA A O 1
ATOM 664 N N . LEU A 1 86 ? 52.148 -5.524 -57.316 1.00 95.56 86 LEU A N 1
ATOM 665 C CA . LEU A 1 86 ? 51.182 -4.422 -57.265 1.00 95.56 86 LEU A CA 1
ATOM 666 C C . LEU A 1 86 ? 49.931 -4.720 -58.100 1.00 95.56 86 LEU A C 1
ATOM 668 O O . LEU A 1 86 ? 48.831 -4.392 -57.668 1.00 95.56 86 LEU A O 1
ATOM 672 N N . ILE A 1 87 ? 50.078 -5.360 -59.265 1.00 94.75 87 ILE A N 1
ATOM 673 C CA . ILE A 1 87 ? 48.944 -5.769 -60.110 1.00 94.75 87 ILE A CA 1
ATOM 674 C C . ILE A 1 87 ? 48.102 -6.843 -59.411 1.00 94.75 87 ILE A C 1
ATOM 676 O O . ILE A 1 87 ? 46.879 -6.749 -59.408 1.00 94.75 87 ILE A O 1
ATOM 680 N N . GLU A 1 88 ? 48.731 -7.834 -58.777 1.00 95.25 88 GLU A N 1
ATOM 681 C CA . GLU A 1 88 ? 48.012 -8.844 -57.987 1.00 95.25 88 GLU A CA 1
ATOM 682 C C . GLU A 1 88 ? 47.273 -8.219 -56.797 1.00 95.25 88 GLU A C 1
ATOM 684 O O . GLU A 1 88 ? 46.128 -8.577 -56.514 1.00 95.25 88 GLU A O 1
ATOM 689 N N . LYS A 1 89 ? 47.904 -7.251 -56.118 1.00 94.50 89 LYS A N 1
ATOM 690 C CA . LYS A 1 89 ? 47.275 -6.509 -55.021 1.00 94.50 89 LYS A CA 1
ATOM 691 C C . LYS A 1 89 ? 46.076 -5.686 -55.499 1.00 94.50 89 LYS A C 1
ATOM 693 O O . LYS A 1 89 ? 45.062 -5.636 -54.810 1.00 94.50 89 LYS A O 1
ATOM 698 N N . GLU A 1 90 ? 46.179 -5.049 -56.660 1.00 95.31 90 GLU A N 1
ATOM 699 C CA . GLU A 1 90 ? 45.089 -4.282 -57.264 1.00 95.31 90 GLU A CA 1
ATOM 700 C C . GLU A 1 90 ? 43.889 -5.181 -57.621 1.00 95.31 90 GLU A C 1
ATOM 702 O O . GLU A 1 90 ? 42.765 -4.858 -57.234 1.00 95.31 90 GLU A O 1
ATOM 707 N N . ASP A 1 91 ? 44.124 -6.356 -58.220 1.00 94.56 91 ASP A N 1
ATOM 708 C CA . ASP A 1 91 ? 43.069 -7.338 -58.526 1.00 94.56 91 ASP A CA 1
ATOM 709 C C . ASP A 1 91 ? 42.387 -7.873 -57.251 1.00 94.56 91 ASP A C 1
ATOM 711 O O . ASP A 1 91 ? 41.165 -8.048 -57.208 1.00 94.56 91 ASP A O 1
ATOM 715 N N . ALA A 1 92 ? 43.154 -8.091 -56.176 1.00 94.88 92 ALA A N 1
ATOM 716 C CA . ALA A 1 92 ? 42.598 -8.460 -54.875 1.00 94.88 92 ALA A CA 1
ATOM 717 C C . ALA A 1 92 ? 41.690 -7.353 -54.307 1.00 94.88 92 ALA A C 1
ATOM 719 O O . ALA A 1 92 ? 40.551 -7.630 -53.929 1.00 94.88 92 ALA A O 1
ATOM 720 N N . LEU A 1 93 ? 42.149 -6.096 -54.329 1.00 95.00 93 LEU A N 1
ATOM 721 C CA . LEU A 1 93 ? 41.365 -4.942 -53.874 1.00 95.00 93 LEU A CA 1
ATOM 722 C C . LEU A 1 93 ? 40.084 -4.752 -54.701 1.00 95.00 93 LEU A C 1
ATOM 724 O O . LEU A 1 93 ? 39.034 -4.442 -54.140 1.00 95.00 93 LEU A O 1
ATOM 728 N N . TYR A 1 94 ? 40.134 -4.986 -56.016 1.00 94.94 94 TYR A N 1
ATOM 729 C CA . TYR A 1 94 ? 38.953 -4.941 -56.879 1.00 94.94 94 TYR A CA 1
ATOM 730 C C . TYR A 1 94 ? 37.910 -6.006 -56.508 1.00 94.94 94 TYR A C 1
ATOM 732 O O . TYR A 1 94 ? 36.707 -5.724 -56.454 1.00 94.94 94 TYR A O 1
ATOM 740 N N . LYS A 1 95 ? 38.349 -7.238 -56.220 1.00 94.69 95 LYS A N 1
ATOM 741 C CA . LYS A 1 95 ? 37.455 -8.318 -55.768 1.00 94.69 95 LYS A CA 1
ATOM 742 C C . LYS A 1 95 ? 36.828 -7.999 -54.415 1.00 94.69 95 LYS A C 1
ATOM 744 O O . LYS A 1 95 ? 35.621 -8.201 -54.258 1.00 94.69 95 LYS A O 1
ATOM 749 N N . ASP A 1 96 ? 37.612 -7.469 -53.480 1.00 93.94 96 ASP A N 1
ATOM 750 C CA . ASP A 1 96 ? 37.129 -7.057 -52.161 1.00 93.94 96 ASP A CA 1
ATOM 751 C C . ASP A 1 96 ? 36.102 -5.925 -52.268 1.00 93.94 96 ASP A C 1
ATOM 753 O O . ASP A 1 96 ? 35.044 -6.000 -51.635 1.00 93.94 96 ASP A O 1
ATOM 757 N N . TYR A 1 97 ? 36.355 -4.931 -53.128 1.00 95.12 97 TYR A N 1
ATOM 758 C CA . TYR A 1 97 ? 35.401 -3.866 -53.439 1.00 95.12 97 TYR A CA 1
ATOM 759 C C . TYR A 1 97 ? 34.079 -4.445 -53.953 1.00 95.12 97 TYR A C 1
ATOM 761 O O . TYR A 1 97 ? 33.026 -4.204 -53.371 1.00 95.12 97 TYR A O 1
ATOM 769 N N . GLN A 1 98 ? 34.108 -5.282 -54.996 1.00 94.44 98 GLN A N 1
ATOM 770 C CA . GLN A 1 98 ? 32.885 -5.864 -55.560 1.00 94.44 98 GLN A CA 1
ATOM 771 C C . GLN A 1 98 ? 32.111 -6.735 -54.563 1.00 94.44 98 GLN A C 1
ATOM 773 O O . GLN A 1 98 ? 30.875 -6.716 -54.543 1.00 94.44 98 GLN A O 1
ATOM 778 N N . ALA A 1 99 ? 32.820 -7.518 -53.745 1.00 93.94 99 ALA A N 1
ATOM 779 C CA . ALA A 1 99 ? 32.203 -8.344 -52.716 1.00 93.94 99 ALA A CA 1
ATOM 780 C C . ALA A 1 99 ? 31.516 -7.478 -51.653 1.00 93.94 99 ALA A C 1
ATOM 782 O O . ALA A 1 99 ? 30.376 -7.759 -51.266 1.00 93.94 99 ALA A O 1
ATOM 783 N N . ARG A 1 100 ? 32.185 -6.406 -51.208 1.00 93.69 100 ARG A N 1
ATOM 784 C CA . ARG A 1 100 ? 31.638 -5.482 -50.214 1.00 93.69 100 ARG A CA 1
ATOM 785 C C . ARG A 1 100 ? 30.462 -4.681 -50.764 1.00 93.69 100 ARG A C 1
ATOM 787 O O . ARG A 1 100 ? 29.458 -4.537 -50.065 1.00 93.69 100 ARG A O 1
ATOM 794 N N . HIS A 1 101 ? 30.533 -4.304 -52.031 1.00 93.56 101 HIS A N 1
ATOM 795 C CA . HIS A 1 101 ? 29.487 -3.552 -52.695 1.00 93.56 101 HIS A CA 1
ATOM 796 C C . HIS A 1 101 ? 28.201 -4.372 -52.792 1.00 93.56 101 HIS A C 1
ATOM 798 O O . HIS A 1 101 ? 27.129 -3.925 -52.385 1.00 93.56 101 HIS A O 1
ATOM 804 N N . ARG A 1 102 ? 28.317 -5.639 -53.214 1.00 93.12 102 ARG A N 1
ATOM 805 C CA . ARG A 1 102 ? 27.189 -6.582 -53.247 1.00 93.12 102 ARG A CA 1
ATOM 806 C C . ARG A 1 102 ? 26.567 -6.790 -51.869 1.00 93.12 102 ARG A C 1
ATOM 808 O O . ARG A 1 102 ? 25.349 -6.801 -51.745 1.00 93.12 102 ARG A O 1
ATOM 815 N N . PHE A 1 103 ? 27.392 -6.908 -50.830 1.00 93.62 103 PHE A N 1
ATOM 816 C CA . PHE A 1 103 ? 26.896 -7.007 -49.458 1.00 93.62 103 PHE A CA 1
ATOM 817 C C . PHE A 1 103 ? 26.041 -5.790 -49.070 1.00 93.62 103 PHE A C 1
ATOM 819 O O . PHE A 1 103 ? 24.988 -5.945 -48.450 1.00 93.62 103 PHE A O 1
ATOM 826 N N . TRP A 1 104 ? 26.461 -4.581 -49.443 1.00 93.06 104 TRP A N 1
ATOM 827 C CA . TRP A 1 104 ? 25.728 -3.356 -49.126 1.00 93.06 104 TRP A CA 1
ATOM 828 C C . TRP A 1 104 ? 24.448 -3.168 -49.946 1.00 93.06 104 TRP A C 1
ATOM 830 O O . TRP A 1 104 ? 23.474 -2.631 -49.415 1.00 93.06 104 TRP A O 1
ATOM 840 N N . ILE A 1 105 ? 24.391 -3.691 -51.175 1.00 91.50 105 ILE A N 1
ATOM 841 C CA . ILE A 1 105 ? 23.147 -3.777 -51.960 1.00 91.50 105 ILE A CA 1
ATOM 842 C C . ILE A 1 105 ? 22.062 -4.535 -51.182 1.00 91.50 105 ILE A C 1
ATOM 844 O O . ILE A 1 105 ? 20.910 -4.094 -51.150 1.00 91.50 105 ILE A O 1
ATOM 848 N N . ASP A 1 106 ? 22.423 -5.629 -50.513 1.00 90.69 106 ASP A N 1
ATOM 849 C CA . ASP A 1 106 ? 21.459 -6.501 -49.835 1.00 90.69 106 ASP A CA 1
ATOM 850 C C . ASP A 1 106 ? 21.120 -6.048 -48.405 1.00 90.69 106 ASP A C 1
ATOM 852 O O . ASP A 1 106 ? 20.037 -6.346 -47.902 1.00 90.69 106 ASP A O 1
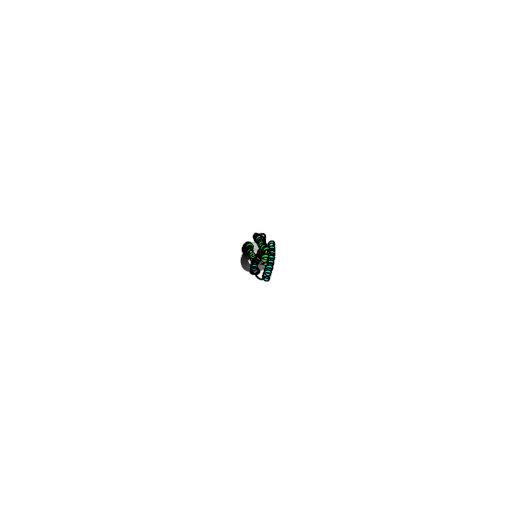ATOM 856 N N . THR A 1 107 ? 22.029 -5.333 -47.734 1.00 89.81 107 THR A N 1
ATOM 857 C CA . THR A 1 107 ? 21.921 -5.049 -46.288 1.00 89.81 107 THR A CA 1
ATOM 858 C C . THR A 1 107 ? 21.518 -3.625 -45.933 1.00 89.81 107 THR A C 1
ATOM 860 O O . THR A 1 107 ? 20.951 -3.424 -44.858 1.00 89.81 107 THR A O 1
ATOM 863 N N . LEU A 1 108 ? 21.774 -2.637 -46.797 1.00 88.50 108 LEU A N 1
ATOM 864 C CA . LEU A 1 108 ? 21.313 -1.271 -46.550 1.00 88.50 108 LEU A CA 1
ATOM 865 C C . LEU A 1 108 ? 19.808 -1.154 -46.782 1.00 88.50 108 LEU A C 1
ATOM 867 O O . LEU A 1 108 ? 19.266 -1.619 -47.795 1.00 88.50 108 LEU A O 1
ATOM 871 N N . GLU A 1 109 ? 19.151 -0.477 -45.845 1.00 87.88 109 GLU A N 1
ATOM 872 C CA . GLU A 1 109 ? 17.755 -0.072 -45.968 1.00 87.88 109 GLU A CA 1
ATOM 873 C C . GLU A 1 109 ? 17.571 0.849 -47.179 1.00 87.88 109 GLU A C 1
ATOM 875 O O . GLU A 1 109 ? 18.485 1.565 -47.581 1.00 87.88 109 GLU A O 1
ATOM 880 N N . ALA A 1 110 ? 16.393 0.810 -47.800 1.00 86.12 110 ALA A N 1
ATOM 881 C CA . ALA A 1 110 ? 16.101 1.624 -48.976 1.00 86.12 110 ALA A CA 1
ATOM 882 C C . ALA A 1 110 ? 15.909 3.101 -48.586 1.00 86.12 110 ALA A C 1
ATOM 884 O O . ALA A 1 110 ? 14.786 3.558 -48.379 1.00 86.12 110 ALA A O 1
ATOM 885 N N . ASP A 1 111 ? 17.016 3.833 -48.481 1.00 88.62 111 ASP A N 1
ATOM 886 C CA . ASP A 1 111 ? 17.069 5.254 -48.149 1.00 88.62 111 ASP A CA 1
ATOM 887 C C . ASP A 1 111 ? 18.070 6.022 -49.044 1.00 88.62 111 ASP A C 1
ATOM 889 O O . ASP A 1 111 ? 18.693 5.472 -49.957 1.00 88.62 111 ASP A O 1
ATOM 893 N N . ALA A 1 112 ? 18.221 7.326 -48.791 1.00 88.56 112 ALA A N 1
ATOM 894 C CA . ALA A 1 112 ? 19.145 8.182 -49.537 1.00 88.56 112 ALA A CA 1
ATOM 895 C C . ALA A 1 112 ? 20.622 7.759 -49.396 1.00 88.56 112 ALA A C 1
ATOM 897 O O . ALA A 1 112 ? 21.423 8.028 -50.295 1.00 88.56 112 ALA A O 1
ATOM 898 N N . MET A 1 113 ? 20.981 7.084 -48.299 1.00 90.12 113 MET A N 1
ATOM 899 C CA . MET A 1 113 ? 22.331 6.582 -48.048 1.00 90.12 113 MET A CA 1
ATOM 900 C C . MET A 1 113 ? 22.632 5.387 -48.952 1.00 90.12 113 MET A C 1
ATOM 902 O O . MET A 1 113 ? 23.710 5.331 -49.545 1.00 90.12 113 MET A O 1
ATOM 906 N N . LYS A 1 114 ? 21.656 4.489 -49.144 1.00 90.69 114 LYS A N 1
ATOM 907 C CA . LYS A 1 114 ? 21.768 3.389 -50.107 1.00 90.69 114 LYS A CA 1
ATOM 908 C C . LYS A 1 114 ? 21.969 3.898 -51.526 1.00 90.69 114 LYS A C 1
ATOM 910 O O . LYS A 1 114 ? 22.906 3.455 -52.172 1.00 90.69 114 LYS A O 1
ATOM 915 N N . THR A 1 115 ? 21.170 4.856 -52.001 1.00 90.44 115 THR A N 1
ATOM 916 C CA . THR A 1 115 ? 21.373 5.443 -53.343 1.00 90.44 115 THR A CA 1
ATOM 917 C C . THR A 1 115 ? 22.770 6.058 -53.486 1.00 90.44 115 THR A C 1
ATOM 919 O O . THR A 1 115 ? 23.415 5.940 -54.526 1.00 90.44 115 THR A O 1
ATOM 922 N N . ALA A 1 116 ? 23.270 6.726 -52.446 1.00 91.62 116 ALA A N 1
ATOM 923 C CA . ALA A 1 116 ? 24.580 7.362 -52.503 1.00 91.62 116 ALA A CA 1
ATOM 924 C C . ALA A 1 116 ? 25.746 6.357 -52.536 1.00 91.62 116 ALA A C 1
ATOM 926 O O . ALA A 1 116 ? 26.686 6.570 -53.299 1.00 91.62 116 ALA A O 1
ATOM 927 N N . LEU A 1 117 ? 25.668 5.259 -51.776 1.00 92.06 117 LEU A N 1
ATOM 928 C CA . LEU A 1 117 ? 26.712 4.227 -51.748 1.00 92.06 117 LEU A CA 1
ATOM 929 C C . LEU A 1 117 ? 26.592 3.212 -52.895 1.00 92.06 117 LEU A C 1
ATOM 931 O 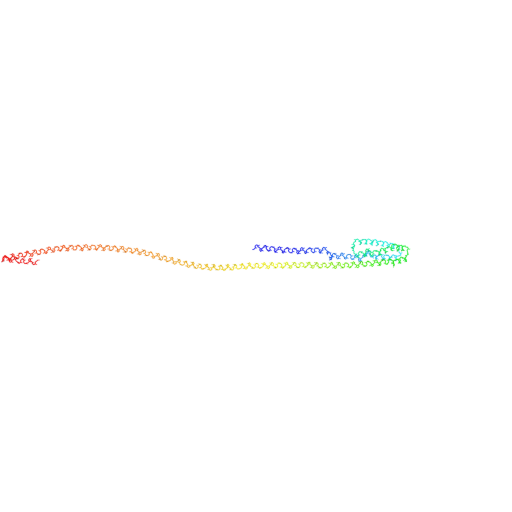O . LEU A 1 117 ? 27.590 2.769 -53.446 1.00 92.06 117 LEU A O 1
ATOM 935 N N . VAL A 1 118 ? 25.376 2.800 -53.242 1.00 92.69 118 VAL A N 1
ATOM 936 C CA . VAL A 1 118 ? 25.154 1.744 -54.239 1.00 92.69 118 VAL A CA 1
ATOM 937 C C . VAL A 1 118 ? 25.224 2.293 -55.661 1.00 92.69 118 VAL A C 1
ATOM 939 O O . VAL A 1 118 ? 25.775 1.645 -56.541 1.00 92.69 118 VAL A O 1
ATOM 942 N N . ASP A 1 119 ? 24.723 3.508 -55.889 1.00 90.50 119 ASP A N 1
ATOM 943 C CA . ASP A 1 119 ? 24.653 4.063 -57.241 1.00 90.50 119 ASP A CA 1
ATOM 944 C C . ASP A 1 119 ? 25.731 5.129 -57.461 1.00 90.50 119 ASP A C 1
ATOM 946 O O . ASP A 1 119 ? 26.555 5.021 -58.373 1.00 90.50 119 ASP A O 1
ATOM 950 N N . LYS A 1 120 ? 25.745 6.176 -56.621 1.00 92.75 120 LYS A N 1
ATOM 951 C CA . LYS A 1 120 ? 26.564 7.374 -56.877 1.00 92.75 120 LYS A CA 1
ATOM 952 C C . LYS A 1 120 ? 28.062 7.156 -56.672 1.00 92.75 120 LYS A C 1
ATOM 954 O O . LYS A 1 120 ? 28.836 7.738 -57.426 1.00 92.75 120 LYS A O 1
ATOM 959 N N . SER A 1 121 ? 28.482 6.350 -55.694 1.00 93.94 121 SER A N 1
ATOM 960 C CA . SER A 1 121 ? 29.905 6.027 -55.509 1.00 93.94 121 SER A CA 1
ATOM 961 C C . SER A 1 121 ? 30.369 4.862 -56.392 1.00 93.94 121 SER A C 1
ATOM 963 O O . SER A 1 121 ? 31.543 4.819 -56.763 1.00 93.94 121 SER A O 1
ATOM 965 N N . TYR A 1 122 ? 29.474 3.957 -56.798 1.00 95.06 122 TYR A N 1
ATOM 966 C CA . TYR A 1 122 ? 29.835 2.786 -57.603 1.00 95.06 122 TYR A CA 1
ATOM 967 C C . TYR A 1 122 ? 30.224 3.126 -59.037 1.00 95.06 122 TYR A C 1
ATOM 969 O O . TYR A 1 122 ? 31.224 2.617 -59.540 1.00 95.06 122 TYR A O 1
ATOM 977 N N . GLN A 1 123 ? 29.465 4.001 -59.709 1.00 94.31 123 GLN A N 1
ATOM 978 C CA . GLN A 1 123 ? 29.731 4.326 -61.116 1.00 94.31 123 GLN A CA 1
ATOM 979 C C . GLN A 1 123 ? 31.140 4.915 -61.328 1.00 94.31 123 GLN A C 1
ATOM 981 O O . GLN A 1 123 ? 31.869 4.394 -62.177 1.00 94.31 123 GLN A O 1
ATOM 986 N N . PRO A 1 124 ? 31.598 5.913 -60.542 1.00 96.12 124 PRO A N 1
ATOM 987 C CA . PRO A 1 124 ? 32.962 6.418 -60.664 1.00 96.12 124 PRO A CA 1
ATOM 988 C C . PRO A 1 124 ? 34.025 5.383 -60.266 1.00 96.12 124 PRO A C 1
ATOM 990 O O . PRO A 1 124 ? 35.074 5.334 -60.901 1.00 96.12 124 PRO A O 1
ATOM 993 N N . ALA A 1 125 ? 33.753 4.505 -59.290 1.00 96.00 125 ALA A N 1
ATOM 994 C CA . ALA A 1 125 ? 34.663 3.404 -58.960 1.00 96.00 125 ALA A CA 1
ATOM 995 C C . ALA A 1 125 ? 34.819 2.424 -60.133 1.00 96.00 125 ALA A C 1
ATOM 997 O O . ALA A 1 125 ? 35.931 2.027 -60.465 1.00 96.00 125 ALA A O 1
ATOM 998 N N . MET A 1 126 ? 33.732 2.059 -60.817 1.00 96.06 126 MET A N 1
ATOM 999 C CA . MET A 1 126 ? 33.820 1.200 -62.002 1.00 96.06 126 MET A CA 1
ATOM 1000 C C . MET A 1 126 ? 34.571 1.882 -63.144 1.00 96.06 126 MET A C 1
ATOM 1002 O O . MET A 1 126 ? 35.390 1.235 -63.789 1.00 96.06 126 MET A O 1
ATOM 1006 N N . MET A 1 127 ? 34.371 3.188 -63.354 1.00 94.81 127 MET A N 1
ATOM 1007 C CA . MET A 1 127 ? 35.169 3.953 -64.319 1.00 94.81 127 MET A CA 1
ATOM 1008 C C . MET A 1 127 ? 36.658 3.948 -63.953 1.00 94.81 127 MET A C 1
ATOM 1010 O O . MET A 1 127 ? 37.493 3.756 -64.836 1.00 94.81 127 MET A O 1
ATOM 1014 N N . PHE A 1 128 ? 36.985 4.114 -62.669 1.00 97.38 128 PHE A N 1
ATOM 1015 C CA . PHE A 1 128 ? 38.347 4.021 -62.147 1.00 97.38 128 PHE A CA 1
ATOM 1016 C C . PHE A 1 128 ? 38.972 2.660 -62.483 1.00 97.38 128 PHE A C 1
ATOM 1018 O O . PHE A 1 128 ? 39.979 2.614 -63.190 1.00 97.38 128 PHE A O 1
ATOM 1025 N N . TYR A 1 129 ? 38.342 1.558 -62.058 1.00 96.56 129 TYR A N 1
ATOM 1026 C CA . TYR A 1 129 ? 38.856 0.203 -62.292 1.00 96.56 129 TYR A CA 1
ATOM 1027 C C . TYR A 1 129 ? 38.966 -0.109 -63.784 1.00 96.56 129 TYR A C 1
ATOM 1029 O O . TYR A 1 129 ? 39.968 -0.661 -64.228 1.00 96.56 129 TYR A O 1
ATOM 1037 N N . GLN A 1 130 ? 37.998 0.338 -64.585 1.00 95.81 130 GLN A N 1
ATOM 1038 C CA . GLN A 1 130 ? 38.041 0.171 -66.031 1.00 95.81 130 GLN A CA 1
ATOM 1039 C C . GLN A 1 130 ? 39.240 0.897 -66.662 1.00 95.81 130 GLN A C 1
ATOM 1041 O O . GLN A 1 130 ? 39.946 0.313 -67.478 1.00 95.81 130 GLN A O 1
ATOM 1046 N N . GLN A 1 131 ? 39.527 2.153 -66.290 1.00 95.75 131 GLN A N 1
ATOM 1047 C CA . GLN A 1 131 ? 40.716 2.850 -66.807 1.00 95.75 131 GLN A CA 1
ATOM 1048 C C . GLN A 1 131 ? 42.022 2.173 -66.352 1.00 95.75 131 GLN A C 1
ATOM 1050 O O . GLN A 1 131 ? 42.986 2.118 -67.124 1.00 95.75 131 GLN A O 1
ATOM 1055 N N . VAL A 1 132 ? 42.055 1.648 -65.124 1.00 95.81 132 VAL A N 1
ATOM 1056 C CA . VAL A 1 132 ? 43.217 0.939 -64.575 1.00 95.81 132 VAL A CA 1
ATOM 1057 C C . VAL A 1 132 ? 43.474 -0.363 -65.340 1.00 95.81 132 VAL A C 1
ATOM 1059 O O . VAL A 1 132 ? 44.577 -0.563 -65.855 1.00 95.81 132 VAL A O 1
ATOM 1062 N N . HIS A 1 133 ? 42.461 -1.218 -65.483 1.00 95.88 133 HIS A N 1
ATOM 1063 C CA . HIS A 1 133 ? 42.580 -2.530 -66.126 1.00 95.88 133 HIS A CA 1
ATOM 1064 C C . HIS A 1 133 ? 42.759 -2.437 -67.641 1.00 95.88 133 HIS A C 1
ATOM 1066 O O . HIS A 1 133 ? 43.640 -3.101 -68.192 1.00 95.88 133 HIS A O 1
ATOM 1072 N N . ASP A 1 134 ? 41.981 -1.586 -68.315 1.00 95.62 134 ASP A N 1
ATOM 1073 C CA . ASP A 1 134 ? 41.945 -1.551 -69.781 1.00 95.62 134 ASP A CA 1
ATOM 1074 C C . ASP A 1 134 ? 43.100 -0.741 -70.384 1.00 95.62 134 ASP A C 1
ATOM 1076 O O . ASP A 1 134 ? 43.499 -0.984 -71.527 1.00 95.62 134 ASP A O 1
ATOM 1080 N N . LYS A 1 135 ? 43.632 0.253 -69.654 1.00 95.06 135 LYS A N 1
ATOM 1081 C CA . LYS A 1 135 ? 44.596 1.217 -70.213 1.00 95.06 135 LYS A CA 1
ATOM 1082 C C . LYS A 1 135 ? 45.880 1.353 -69.407 1.00 95.06 135 LYS A C 1
ATOM 1084 O O . LYS A 1 135 ? 46.955 1.218 -69.993 1.00 95.06 135 LYS A O 1
ATOM 1089 N N . LEU A 1 136 ? 45.790 1.598 -68.097 1.00 95.25 136 LEU A N 1
ATOM 1090 C CA . LEU A 1 136 ? 46.964 1.859 -67.257 1.00 95.25 136 LEU A CA 1
ATOM 1091 C C . LEU A 1 136 ? 47.874 0.629 -67.155 1.00 95.25 136 LEU A C 1
ATOM 1093 O O . LEU A 1 136 ? 49.047 0.713 -67.511 1.00 95.25 136 LEU A O 1
ATOM 1097 N N . ILE A 1 137 ? 47.346 -0.518 -66.713 1.00 94.81 137 ILE A N 1
ATOM 1098 C CA . ILE A 1 137 ? 48.134 -1.746 -66.530 1.00 94.81 137 ILE A CA 1
ATOM 1099 C C . ILE A 1 137 ? 48.812 -2.167 -67.848 1.00 94.81 137 ILE A C 1
ATOM 1101 O O . ILE A 1 137 ? 50.017 -2.438 -67.831 1.00 94.81 137 ILE A O 1
ATOM 1105 N N . PRO A 1 138 ? 48.125 -2.180 -69.011 1.00 95.31 138 PRO A N 1
ATOM 1106 C CA . PRO A 1 138 ? 48.779 -2.425 -70.294 1.00 95.31 138 PRO A CA 1
ATOM 1107 C C . PRO A 1 138 ? 49.875 -1.411 -70.651 1.00 95.31 138 PRO A C 1
ATOM 1109 O O . PRO A 1 138 ? 50.879 -1.813 -71.236 1.00 95.31 138 PRO A O 1
ATOM 1112 N N . ALA A 1 139 ? 49.711 -0.122 -70.330 1.00 93.12 139 ALA A N 1
ATOM 1113 C CA . ALA A 1 139 ? 50.721 0.907 -70.595 1.00 93.12 139 ALA A CA 1
ATOM 1114 C C . ALA A 1 139 ? 51.974 0.715 -69.726 1.00 93.12 139 ALA A C 1
ATOM 1116 O O . ALA A 1 139 ? 53.084 0.656 -70.258 1.00 93.12 139 ALA A O 1
ATOM 1117 N N . VAL A 1 140 ? 51.796 0.494 -68.419 1.00 92.69 140 VAL A N 1
ATOM 1118 C CA . VAL A 1 140 ? 52.901 0.251 -67.479 1.00 92.69 140 VAL A CA 1
ATOM 1119 C C . VAL A 1 140 ? 53.645 -1.046 -67.824 1.00 92.69 140 VAL A C 1
ATOM 1121 O O . VAL A 1 140 ? 54.874 -1.060 -67.852 1.00 92.69 140 VAL A O 1
ATOM 1124 N N . LYS A 1 141 ? 52.937 -2.118 -68.217 1.00 91.38 141 LYS A N 1
ATOM 1125 C CA . LYS A 1 141 ? 53.566 -3.367 -68.699 1.00 91.38 141 LYS A CA 1
ATOM 1126 C C . LYS A 1 141 ? 54.420 -3.180 -69.958 1.00 91.38 141 LYS A C 1
ATOM 1128 O O . LYS A 1 141 ? 55.368 -3.934 -70.159 1.00 91.38 141 LYS A O 1
ATOM 1133 N N . ARG A 1 142 ? 54.085 -2.206 -70.812 1.00 92.06 142 ARG A N 1
ATOM 1134 C CA . ARG A 1 142 ? 54.860 -1.854 -72.017 1.00 92.06 142 ARG A CA 1
ATOM 1135 C C . ARG A 1 142 ? 55.976 -0.837 -71.745 1.00 92.06 142 ARG A C 1
ATOM 1137 O O . ARG A 1 142 ? 56.707 -0.509 -72.674 1.00 92.06 142 ARG A O 1
ATOM 1144 N N . GLY A 1 143 ? 56.112 -0.350 -70.510 1.00 89.81 143 GLY A N 1
ATOM 1145 C CA . GLY A 1 143 ? 57.077 0.688 -70.139 1.00 89.81 143 GLY A CA 1
ATOM 1146 C C . GLY A 1 143 ? 56.698 2.102 -70.594 1.00 89.81 143 GLY A C 1
ATOM 1147 O O . GLY A 1 143 ? 57.547 2.987 -70.582 1.00 89.81 143 GLY A O 1
ATOM 1148 N N . ASP A 1 144 ? 55.444 2.327 -70.996 1.00 92.94 144 ASP A N 1
ATOM 1149 C CA . ASP A 1 144 ? 54.931 3.632 -71.426 1.00 92.94 144 ASP A CA 1
ATOM 1150 C C . ASP A 1 144 ? 54.419 4.434 -70.217 1.00 92.94 144 ASP A C 1
ATOM 1152 O O . ASP A 1 144 ? 53.215 4.536 -69.956 1.00 92.94 144 ASP A O 1
ATOM 1156 N N . TYR A 1 145 ? 55.366 4.949 -69.429 1.00 90.69 145 TYR A N 1
ATOM 1157 C CA . TYR A 1 145 ? 55.077 5.680 -68.193 1.00 90.69 145 TYR A CA 1
ATOM 1158 C C . TYR A 1 145 ? 54.525 7.089 -68.428 1.00 90.69 145 TYR A C 1
ATOM 1160 O O . TYR A 1 145 ? 53.812 7.597 -67.566 1.00 90.69 145 TYR A O 1
ATOM 1168 N N . ASP A 1 146 ? 54.781 7.697 -69.589 1.00 91.00 146 ASP A N 1
ATOM 1169 C CA . ASP A 1 146 ? 54.223 9.007 -69.939 1.00 91.00 146 ASP A CA 1
ATOM 1170 C C . ASP A 1 146 ? 52.703 8.906 -70.130 1.00 91.00 146 ASP A C 1
ATOM 1172 O O . ASP A 1 146 ? 51.935 9.654 -69.515 1.00 91.00 146 ASP A O 1
ATOM 1176 N N . THR A 1 147 ? 52.245 7.915 -70.906 1.00 91.12 147 THR A N 1
ATOM 1177 C CA . THR A 1 147 ? 50.811 7.641 -71.075 1.00 91.12 147 THR A CA 1
ATOM 1178 C C . THR A 1 147 ? 50.181 7.163 -69.769 1.00 91.12 147 THR A C 1
ATOM 1180 O O . THR A 1 147 ? 49.081 7.597 -69.420 1.00 91.12 147 THR A O 1
ATOM 1183 N N . ALA A 1 148 ? 50.863 6.293 -69.015 1.00 91.88 148 ALA A N 1
ATOM 1184 C CA . ALA A 1 148 ? 50.360 5.821 -67.727 1.00 91.88 148 ALA A CA 1
ATOM 1185 C C . ALA A 1 148 ? 50.208 6.967 -66.711 1.00 91.88 148 ALA A C 1
ATOM 1187 O O . ALA A 1 148 ? 49.191 7.044 -66.025 1.00 91.88 148 ALA A O 1
ATOM 1188 N N . GLY A 1 149 ? 51.165 7.897 -66.661 1.00 92.69 149 GLY A N 1
ATOM 1189 C CA . GLY A 1 149 ? 51.099 9.089 -65.821 1.00 92.69 149 GLY A CA 1
ATOM 1190 C C . GLY A 1 149 ? 49.943 10.011 -66.212 1.00 92.69 149 GLY A C 1
ATOM 1191 O O . GLY A 1 149 ? 49.175 10.424 -65.345 1.00 92.69 149 GLY A O 1
ATOM 1192 N N . ALA A 1 150 ? 49.755 10.272 -67.510 1.00 94.06 150 ALA A N 1
ATOM 1193 C CA . ALA A 1 150 ? 48.635 11.078 -67.999 1.00 94.06 150 ALA A CA 1
ATOM 1194 C C . ALA A 1 150 ? 47.264 10.457 -67.664 1.00 94.06 150 ALA A C 1
ATOM 1196 O O . ALA A 1 150 ? 46.319 11.176 -67.344 1.00 94.06 150 ALA A O 1
ATOM 1197 N N . LEU A 1 151 ? 47.153 9.124 -67.701 1.00 93.75 151 LEU A N 1
ATOM 1198 C CA . LEU A 1 151 ? 45.943 8.407 -67.292 1.00 93.75 151 LEU A CA 1
ATOM 1199 C C . LEU A 1 151 ? 45.716 8.482 -65.778 1.00 93.75 151 LEU A C 1
ATOM 1201 O O . LEU A 1 151 ? 44.596 8.754 -65.346 1.00 93.75 151 LEU A O 1
ATOM 1205 N N . ALA A 1 152 ? 46.768 8.255 -64.989 1.00 92.88 152 ALA A N 1
ATOM 1206 C CA . ALA A 1 152 ? 46.703 8.220 -63.534 1.00 92.88 152 ALA A CA 1
ATOM 1207 C C . ALA A 1 152 ? 46.341 9.577 -62.922 1.00 92.88 152 ALA A C 1
ATOM 1209 O O . ALA A 1 152 ? 45.472 9.627 -62.060 1.00 92.88 152 ALA A O 1
ATOM 1210 N N . TYR A 1 153 ? 46.960 10.663 -63.396 1.00 94.06 153 TYR A N 1
ATOM 1211 C CA . TYR A 1 153 ? 46.718 12.025 -62.903 1.00 94.06 153 TYR A CA 1
ATOM 1212 C C . TYR A 1 153 ? 45.576 12.760 -63.624 1.00 94.06 153 TYR A C 1
ATOM 1214 O O . TYR A 1 153 ? 45.263 13.889 -63.260 1.00 94.06 153 TYR A O 1
ATOM 1222 N N . GLY A 1 154 ? 44.972 12.146 -64.645 1.00 95.06 154 GLY A N 1
ATOM 1223 C CA . GLY A 1 154 ? 43.810 12.675 -65.359 1.00 95.06 154 GLY A CA 1
ATOM 1224 C C . GLY A 1 154 ? 42.560 11.836 -65.082 1.00 95.06 154 GLY A C 1
ATOM 1225 O O . GLY A 1 154 ? 42.032 11.879 -63.974 1.00 95.06 154 GLY A O 1
ATOM 1226 N N . PRO A 1 155 ? 42.088 11.023 -66.045 1.00 94.50 155 PRO A N 1
ATOM 1227 C CA . PRO A 1 155 ? 40.798 10.338 -65.945 1.00 94.50 155 PRO A CA 1
ATOM 1228 C C . PRO A 1 155 ? 40.670 9.379 -64.749 1.00 94.50 155 PRO A C 1
ATOM 1230 O O . PRO A 1 155 ? 39.565 9.204 -64.240 1.00 94.50 155 PRO A O 1
ATOM 1233 N N . ILE A 1 156 ? 41.762 8.751 -64.294 1.00 95.19 156 ILE A N 1
ATOM 1234 C CA . ILE A 1 156 ? 41.742 7.886 -63.101 1.00 95.19 156 ILE A CA 1
ATOM 1235 C C . ILE A 1 156 ? 41.614 8.734 -61.831 1.00 95.19 156 ILE A C 1
ATOM 1237 O O . ILE A 1 156 ? 40.804 8.409 -60.964 1.00 95.19 156 ILE A O 1
ATOM 1241 N N . HIS A 1 157 ? 42.367 9.832 -61.734 1.00 95.94 157 HIS A N 1
ATOM 1242 C CA . HIS A 1 157 ? 42.266 10.770 -60.619 1.00 95.94 157 HIS A CA 1
ATOM 1243 C C . HIS A 1 157 ? 40.871 11.403 -60.533 1.00 95.94 157 HIS A C 1
ATOM 1245 O O . HIS A 1 157 ? 40.270 11.395 -59.463 1.00 95.94 157 HIS A O 1
ATOM 1251 N N . ASP A 1 158 ? 40.305 11.855 -61.655 1.00 96.19 158 ASP A N 1
ATOM 1252 C CA . ASP A 1 158 ? 38.964 12.453 -61.701 1.00 96.19 158 ASP A CA 1
ATOM 1253 C C . ASP A 1 158 ? 37.875 11.464 -61.246 1.00 96.19 158 ASP A C 1
ATOM 1255 O O . ASP A 1 158 ? 36.959 11.819 -60.492 1.00 96.19 158 ASP A O 1
ATOM 1259 N N . ALA A 1 159 ? 37.983 10.200 -61.672 1.00 95.50 159 ALA A N 1
ATOM 1260 C CA . ALA A 1 159 ? 37.081 9.132 -61.246 1.00 95.50 159 ALA A CA 1
ATOM 1261 C C . ALA A 1 159 ? 37.217 8.840 -59.741 1.00 95.50 159 ALA A C 1
ATOM 1263 O O . ALA A 1 159 ? 36.204 8.692 -59.052 1.00 95.50 159 ALA A O 1
ATOM 1264 N N . TYR A 1 160 ? 38.449 8.826 -59.219 1.00 96.38 160 TYR A N 1
ATOM 1265 C CA . TYR A 1 160 ? 38.727 8.684 -57.789 1.00 96.38 160 TYR A CA 1
ATOM 1266 C C . TYR A 1 160 ? 38.157 9.847 -56.967 1.00 96.38 160 TYR A C 1
ATOM 1268 O O . TYR A 1 160 ? 37.477 9.607 -55.975 1.00 96.38 160 TYR A O 1
ATOM 1276 N N . GLU A 1 161 ? 38.371 11.098 -57.376 1.00 96.25 161 GLU A N 1
ATOM 1277 C CA . GLU A 1 161 ? 37.859 12.273 -56.658 1.00 96.25 161 GLU A CA 1
ATOM 1278 C C . GLU A 1 161 ? 36.323 12.308 -56.654 1.00 96.25 161 GLU A C 1
ATOM 1280 O O . GLU A 1 161 ? 35.704 12.603 -55.628 1.00 96.25 161 GLU A O 1
ATOM 1285 N N . THR A 1 162 ? 35.692 11.925 -57.771 1.00 95.19 162 THR A N 1
ATOM 1286 C CA . THR A 1 162 ? 34.228 11.806 -57.862 1.00 95.19 162 THR A CA 1
ATOM 1287 C C . THR A 1 162 ? 33.703 10.700 -56.942 1.00 95.19 162 THR A C 1
ATOM 1289 O O . THR A 1 162 ? 32.724 10.905 -56.221 1.00 95.19 162 THR A O 1
ATOM 1292 N N . HIS A 1 163 ? 34.367 9.539 -56.922 1.00 95.69 163 HIS A N 1
ATOM 1293 C CA . HIS A 1 163 ? 34.048 8.452 -55.999 1.00 95.69 163 HIS A CA 1
ATOM 1294 C C . HIS A 1 163 ? 34.208 8.891 -54.536 1.00 95.69 163 HIS A C 1
ATOM 1296 O O . HIS A 1 163 ? 33.273 8.739 -53.748 1.00 95.69 163 HIS A O 1
ATOM 1302 N N . ARG A 1 164 ? 35.354 9.488 -54.180 1.00 95.19 164 ARG A N 1
ATOM 1303 C CA . ARG A 1 164 ? 35.641 9.993 -52.832 1.00 95.19 164 ARG A CA 1
ATOM 1304 C C . ARG A 1 164 ? 34.569 10.970 -52.378 1.00 95.19 164 ARG A C 1
ATOM 1306 O O . ARG A 1 164 ? 34.045 10.808 -51.287 1.00 95.19 164 ARG A O 1
ATOM 1313 N N . SER A 1 165 ? 34.190 11.932 -53.218 1.00 94.31 165 SER A N 1
ATOM 1314 C CA . SER A 1 165 ? 33.147 12.900 -52.867 1.00 94.31 165 SER A CA 1
ATOM 1315 C C . SER A 1 165 ? 31.802 12.226 -52.554 1.00 94.31 165 SER A C 1
ATOM 1317 O O . SER A 1 165 ? 31.107 12.632 -51.618 1.00 94.31 165 SER A O 1
ATOM 1319 N N . ALA A 1 166 ? 31.441 11.166 -53.286 1.00 93.50 166 ALA A N 1
ATOM 1320 C CA . ALA A 1 166 ? 30.247 10.379 -52.990 1.00 93.50 166 ALA A CA 1
ATOM 1321 C C . ALA A 1 166 ? 30.376 9.604 -51.664 1.00 93.50 166 ALA A C 1
ATOM 1323 O O . ALA A 1 166 ? 29.431 9.604 -50.874 1.00 93.50 166 ALA A O 1
ATOM 1324 N N . ILE A 1 167 ? 31.536 8.999 -51.386 1.00 94.25 167 ILE A N 1
ATOM 1325 C CA . ILE A 1 167 ? 31.814 8.318 -50.111 1.00 94.25 167 ILE A CA 1
ATOM 1326 C C . ILE A 1 167 ? 31.785 9.299 -48.933 1.00 94.25 167 ILE A C 1
ATOM 1328 O O . ILE A 1 167 ? 31.134 9.008 -47.933 1.00 94.25 167 ILE A O 1
ATOM 1332 N N . ASP A 1 168 ? 32.389 10.482 -49.057 1.00 93.19 168 ASP A N 1
ATOM 1333 C CA . ASP A 1 168 ? 32.368 11.527 -48.026 1.00 93.19 168 ASP A CA 1
ATOM 1334 C C . ASP A 1 168 ? 30.925 11.933 -47.681 1.00 93.19 168 ASP A C 1
ATOM 1336 O O . ASP A 1 168 ? 30.566 12.079 -46.509 1.00 93.19 168 ASP A O 1
ATOM 1340 N N . SER A 1 169 ? 30.055 12.034 -48.693 1.00 92.38 169 SER A N 1
ATOM 1341 C CA . SER A 1 169 ? 28.627 12.288 -48.489 1.00 92.38 169 SER A CA 1
ATOM 1342 C C . SER A 1 169 ? 27.932 11.141 -47.742 1.00 92.38 169 SER A C 1
ATOM 1344 O O . SER A 1 169 ? 27.136 11.395 -46.835 1.00 92.38 169 SER A O 1
ATOM 1346 N N . VAL A 1 170 ? 28.250 9.881 -48.064 1.00 92.38 170 VAL A N 1
ATOM 1347 C CA . VAL A 1 170 ? 27.736 8.704 -47.339 1.00 92.38 170 VAL A CA 1
ATOM 1348 C C . VAL A 1 170 ? 28.203 8.708 -45.884 1.00 92.38 170 VAL A C 1
ATOM 1350 O O . VAL A 1 170 ? 27.384 8.498 -44.991 1.00 92.38 170 VAL A O 1
ATOM 1353 N N . VAL A 1 171 ? 29.480 9.000 -45.623 1.00 91.62 171 VAL A N 1
ATOM 1354 C CA . VAL A 1 171 ? 30.041 9.097 -44.266 1.00 91.62 171 VAL A CA 1
ATOM 1355 C C . VAL A 1 171 ? 29.347 10.201 -43.471 1.00 91.62 171 VAL A C 1
ATOM 1357 O O . VAL A 1 171 ? 28.974 9.982 -42.316 1.00 91.62 171 VAL A O 1
ATOM 1360 N N . GLN A 1 172 ? 29.103 11.361 -44.084 1.00 92.62 172 GLN A N 1
ATOM 1361 C CA . GLN A 1 172 ? 28.361 12.449 -43.450 1.00 92.62 172 GLN A CA 1
ATOM 1362 C C . GLN A 1 172 ? 26.926 12.023 -43.102 1.00 92.62 172 GLN A C 1
ATOM 1364 O O . GLN A 1 172 ? 26.483 12.234 -41.973 1.00 92.62 172 GLN A O 1
ATOM 1369 N N . MET A 1 173 ? 26.213 11.381 -44.035 1.00 91.31 173 MET A N 1
ATOM 1370 C CA . MET A 1 173 ? 24.853 10.879 -43.801 1.00 91.31 173 MET A CA 1
ATOM 1371 C C . MET A 1 173 ? 24.809 9.804 -42.710 1.00 91.31 173 MET A C 1
ATOM 1373 O O . MET A 1 173 ? 23.926 9.843 -41.856 1.00 91.31 173 MET A O 1
ATOM 1377 N N . ALA A 1 174 ? 25.761 8.869 -42.699 1.00 90.50 174 ALA A N 1
ATOM 1378 C CA . ALA A 1 174 ? 25.856 7.821 -41.685 1.00 90.50 174 ALA A CA 1
ATOM 1379 C C . ALA A 1 174 ? 26.173 8.393 -40.298 1.00 90.50 174 ALA A C 1
ATOM 1381 O O . ALA A 1 174 ? 25.557 7.999 -39.310 1.00 90.50 174 ALA A O 1
ATOM 1382 N N . THR A 1 175 ? 27.078 9.371 -40.227 1.00 89.31 175 THR A N 1
ATOM 1383 C CA . THR A 1 175 ? 27.426 10.065 -38.978 1.00 89.31 175 THR A CA 1
ATOM 1384 C C . THR A 1 175 ? 26.228 10.831 -38.423 1.00 89.31 175 THR A C 1
ATOM 1386 O O . THR A 1 175 ? 25.942 10.752 -37.225 1.00 89.31 175 THR A O 1
ATOM 1389 N N . GLN A 1 176 ? 25.489 11.530 -39.290 1.00 90.12 176 GLN A N 1
ATOM 1390 C CA . GLN A 1 176 ? 24.277 12.240 -38.896 1.00 90.12 176 GLN A CA 1
ATOM 1391 C C . GLN A 1 176 ? 23.195 11.267 -38.412 1.00 90.12 176 GLN A C 1
ATOM 1393 O O . GLN A 1 176 ? 22.676 11.447 -37.315 1.00 90.12 176 GLN A O 1
ATOM 1398 N N . ARG A 1 177 ? 22.920 10.193 -39.169 1.00 89.50 177 ARG A N 1
ATOM 1399 C CA . ARG A 1 177 ? 21.944 9.160 -38.790 1.00 89.50 177 ARG A CA 1
ATOM 1400 C C . ARG A 1 177 ? 22.285 8.523 -37.443 1.00 89.50 177 ARG A C 1
ATOM 1402 O O . ARG A 1 177 ? 21.411 8.421 -36.591 1.00 89.50 177 ARG A O 1
ATOM 1409 N N . ASN A 1 178 ? 23.550 8.161 -37.219 1.00 86.50 178 ASN A N 1
ATOM 1410 C CA . ASN A 1 178 ? 23.999 7.610 -35.938 1.00 86.50 178 ASN A CA 1
ATOM 1411 C C . ASN A 1 178 ? 23.776 8.598 -34.786 1.00 86.50 178 ASN A C 1
ATOM 1413 O O . ASN A 1 178 ? 23.300 8.205 -33.724 1.00 86.50 178 ASN A O 1
ATOM 1417 N N . THR A 1 179 ? 24.080 9.880 -35.003 1.00 86.94 179 THR A N 1
ATOM 1418 C CA . THR A 1 179 ? 23.872 10.932 -33.997 1.00 86.94 179 THR A CA 1
ATOM 1419 C C . THR A 1 179 ? 22.383 11.101 -33.678 1.00 86.94 179 THR A C 1
ATOM 1421 O O . THR A 1 179 ? 22.004 11.173 -32.507 1.00 86.94 179 THR A O 1
ATOM 1424 N N . ASP A 1 180 ? 21.526 11.116 -34.699 1.00 87.75 180 ASP A N 1
ATOM 1425 C CA . ASP A 1 180 ? 20.075 11.234 -34.538 1.00 87.75 180 ASP A CA 1
ATOM 1426 C C . ASP A 1 180 ? 19.495 10.014 -33.802 1.00 87.75 180 ASP A C 1
ATOM 1428 O O . ASP A 1 180 ? 18.716 10.170 -32.856 1.00 87.75 180 ASP A O 1
ATOM 1432 N N . ASP A 1 181 ? 19.927 8.804 -34.167 1.00 85.50 181 ASP A N 1
ATOM 1433 C CA . ASP A 1 181 ? 19.528 7.554 -33.517 1.00 85.50 181 ASP A CA 1
ATOM 1434 C C . ASP A 1 181 ? 19.982 7.504 -32.046 1.00 85.50 181 ASP A C 1
ATOM 1436 O O . ASP A 1 181 ? 19.207 7.102 -31.170 1.00 85.50 181 ASP A O 1
ATOM 1440 N N . GLU A 1 182 ? 21.194 7.974 -31.730 1.00 83.69 182 GLU A N 1
ATOM 1441 C CA . GLU A 1 182 ? 21.687 8.091 -30.353 1.00 83.69 182 GLU A CA 1
ATOM 1442 C C . GLU A 1 182 ? 20.861 9.081 -29.520 1.00 83.69 182 GLU A C 1
ATOM 1444 O O . GLU A 1 182 ? 20.482 8.770 -28.382 1.00 83.69 182 GLU A O 1
ATOM 1449 N N . ILE A 1 183 ? 20.530 10.250 -30.079 1.00 85.62 183 ILE A N 1
ATOM 1450 C CA . ILE A 1 183 ? 19.693 11.260 -29.415 1.00 85.62 183 ILE A CA 1
ATOM 1451 C C . ILE A 1 183 ? 18.285 10.705 -29.165 1.00 85.62 183 ILE A C 1
ATOM 1453 O O . ILE A 1 183 ? 17.755 10.836 -28.053 1.00 85.62 183 ILE A O 1
ATOM 1457 N N . MET A 1 184 ? 17.683 10.051 -30.163 1.00 85.50 184 MET A N 1
ATOM 1458 C CA . MET A 1 184 ? 16.371 9.416 -30.030 1.00 85.50 184 MET A CA 1
ATOM 1459 C C . MET A 1 184 ? 16.390 8.319 -28.963 1.00 85.50 184 MET A C 1
ATOM 1461 O O . MET A 1 184 ? 15.539 8.316 -28.066 1.00 85.50 184 MET A O 1
ATOM 1465 N N . ALA A 1 185 ? 17.384 7.429 -28.992 1.00 83.12 185 ALA A N 1
ATOM 1466 C CA . ALA A 1 185 ? 17.534 6.363 -28.007 1.00 83.12 185 ALA A CA 1
ATOM 1467 C C . ALA A 1 185 ? 17.689 6.924 -26.584 1.00 83.12 185 ALA A C 1
ATOM 1469 O O . ALA A 1 185 ? 16.992 6.485 -25.663 1.00 83.12 185 ALA A O 1
ATOM 1470 N N . ALA A 1 186 ? 18.535 7.941 -26.395 1.00 82.12 186 ALA A N 1
ATOM 1471 C CA . ALA A 1 186 ? 18.715 8.606 -25.106 1.00 82.12 186 ALA A CA 1
ATOM 1472 C C . ALA A 1 186 ? 17.421 9.283 -24.614 1.00 82.12 186 ALA A C 1
ATOM 1474 O O . ALA A 1 186 ? 17.069 9.178 -23.434 1.00 82.12 186 ALA A O 1
ATOM 1475 N N . GLY A 1 187 ? 16.672 9.934 -25.510 1.00 84.56 187 GLY A N 1
ATOM 1476 C CA . GLY A 1 187 ? 15.381 10.555 -25.208 1.00 84.56 187 GLY A CA 1
ATOM 1477 C C . GLY A 1 187 ? 14.316 9.546 -24.766 1.00 84.56 187 GLY A C 1
ATOM 1478 O O . GLY A 1 187 ? 13.617 9.771 -23.768 1.00 84.56 187 GLY A O 1
ATOM 1479 N N . ILE A 1 188 ? 14.226 8.403 -25.453 1.00 83.88 188 ILE A N 1
ATOM 1480 C CA . ILE A 1 188 ? 13.318 7.304 -25.095 1.00 83.88 188 ILE A CA 1
ATOM 1481 C C . ILE A 1 188 ? 13.711 6.715 -23.733 1.00 83.88 188 ILE A C 1
ATOM 1483 O O . ILE A 1 188 ? 12.843 6.542 -22.877 1.00 83.88 188 ILE A O 1
ATOM 1487 N N . ILE A 1 189 ? 15.005 6.468 -23.486 1.00 82.31 189 ILE A N 1
ATOM 1488 C CA . ILE A 1 189 ? 15.493 5.968 -22.188 1.00 82.31 189 ILE A CA 1
ATOM 1489 C C . ILE A 1 189 ? 15.116 6.939 -21.068 1.00 82.31 189 ILE A C 1
ATOM 1491 O O . ILE A 1 189 ? 14.541 6.524 -20.058 1.00 82.31 189 ILE A O 1
ATOM 1495 N N . ARG A 1 190 ? 15.401 8.236 -21.238 1.00 84.06 190 ARG A N 1
ATOM 1496 C CA . ARG A 1 190 ? 15.129 9.254 -20.217 1.00 84.06 190 ARG A CA 1
ATOM 1497 C C . ARG A 1 190 ? 13.635 9.362 -19.915 1.00 84.06 190 ARG A C 1
ATOM 1499 O O . ARG A 1 190 ? 13.246 9.297 -18.752 1.00 84.06 190 ARG A O 1
ATOM 1506 N N . SER A 1 191 ? 12.800 9.500 -20.945 1.00 84.69 191 SER A N 1
ATOM 1507 C CA . SER A 1 191 ? 11.346 9.654 -20.780 1.00 84.69 191 SER A CA 1
ATOM 1508 C C . SER A 1 191 ? 10.699 8.426 -20.134 1.00 84.69 191 SER A C 1
ATOM 1510 O O . SER A 1 191 ? 9.931 8.575 -19.182 1.00 84.69 191 SER A O 1
ATOM 1512 N N . ARG A 1 192 ? 11.057 7.210 -20.569 1.00 84.88 192 ARG A N 1
ATOM 1513 C CA . ARG A 1 192 ? 10.547 5.969 -19.966 1.00 84.88 192 ARG A CA 1
ATOM 1514 C C . ARG A 1 192 ? 11.039 5.780 -18.534 1.00 84.88 192 ARG A C 1
ATOM 1516 O O . ARG A 1 192 ? 10.251 5.380 -17.684 1.00 84.88 192 ARG A O 1
ATOM 1523 N N . THR A 1 193 ? 12.292 6.122 -18.235 1.00 83.31 193 THR A N 1
ATOM 1524 C CA . THR A 1 193 ? 12.822 6.060 -16.860 1.00 83.31 193 THR A CA 1
ATOM 1525 C C . THR A 1 193 ? 12.061 7.002 -15.926 1.00 83.31 193 THR A C 1
ATOM 1527 O O . THR A 1 193 ? 11.661 6.594 -14.837 1.00 83.31 193 THR A O 1
ATOM 1530 N N . ILE A 1 194 ? 11.792 8.239 -16.362 1.00 87.81 194 ILE A N 1
ATOM 1531 C CA . ILE A 1 194 ? 10.995 9.205 -15.592 1.00 87.81 194 ILE A CA 1
ATOM 1532 C C . ILE A 1 194 ? 9.577 8.673 -15.365 1.00 87.81 194 ILE A C 1
ATOM 1534 O O . ILE A 1 194 ? 9.123 8.646 -14.226 1.00 87.81 194 ILE A O 1
ATOM 1538 N N . LEU A 1 195 ? 8.905 8.181 -16.412 1.00 87.81 195 LEU A N 1
ATOM 1539 C CA . LEU A 1 195 ? 7.558 7.610 -16.304 1.00 87.81 195 LEU A CA 1
ATOM 1540 C C . LEU A 1 195 ? 7.500 6.457 -15.289 1.00 87.81 195 LEU A C 1
ATOM 1542 O O . LEU A 1 195 ? 6.562 6.371 -14.499 1.00 87.81 195 LEU A O 1
ATOM 1546 N N . MET A 1 196 ? 8.527 5.608 -15.258 1.00 84.50 196 MET A N 1
ATOM 1547 C CA . MET A 1 196 ? 8.627 4.492 -14.317 1.00 84.50 196 MET A CA 1
ATOM 1548 C C . MET A 1 196 ? 8.800 4.943 -12.872 1.00 84.50 196 MET A C 1
ATOM 1550 O O . MET A 1 196 ? 8.109 4.441 -11.984 1.00 84.50 196 MET A O 1
ATOM 1554 N N . LEU A 1 197 ? 9.677 5.919 -12.637 1.00 86.31 197 LEU A N 1
ATOM 1555 C CA . LEU A 1 197 ? 9.854 6.509 -11.313 1.00 86.31 197 LEU A CA 1
ATOM 1556 C C . LEU A 1 197 ? 8.582 7.229 -10.852 1.00 86.31 197 LEU A C 1
ATOM 1558 O O . LEU A 1 197 ? 8.194 7.088 -9.694 1.00 86.31 197 LEU A O 1
ATOM 1562 N N . SER A 1 198 ? 7.892 7.942 -11.748 1.00 87.88 198 SER A N 1
ATOM 1563 C CA . SER A 1 198 ? 6.626 8.615 -11.445 1.00 87.88 198 SER A CA 1
ATOM 1564 C C . SER A 1 198 ? 5.507 7.630 -11.100 1.00 87.88 198 SER A C 1
ATOM 1566 O O . SER A 1 198 ? 4.792 7.856 -10.125 1.00 87.88 198 SER A O 1
ATOM 1568 N N . LEU A 1 199 ? 5.369 6.524 -11.840 1.00 87.00 199 LEU A N 1
ATOM 1569 C CA . LEU A 1 199 ? 4.394 5.471 -11.528 1.00 87.00 199 LEU A CA 1
ATOM 1570 C C . LEU A 1 199 ? 4.688 4.807 -10.180 1.00 87.00 199 LEU A C 1
ATOM 1572 O O . LEU A 1 199 ? 3.769 4.592 -9.389 1.00 87.00 199 LEU A O 1
ATOM 1576 N N . LEU A 1 200 ? 5.959 4.523 -9.891 1.00 85.31 200 LEU A N 1
ATOM 1577 C CA . LEU A 1 200 ? 6.370 3.910 -8.631 1.00 85.31 200 LEU A CA 1
ATOM 1578 C C . LEU A 1 200 ? 6.147 4.858 -7.443 1.00 85.31 200 LEU A C 1
ATOM 1580 O O . LEU A 1 200 ? 5.538 4.467 -6.445 1.00 85.31 200 LEU A O 1
ATOM 1584 N N . ALA A 1 201 ? 6.560 6.123 -7.558 1.00 87.31 201 ALA A N 1
ATOM 1585 C CA . ALA A 1 201 ? 6.345 7.137 -6.528 1.00 87.31 201 ALA A CA 1
ATOM 1586 C C . ALA A 1 201 ? 4.848 7.405 -6.298 1.00 87.31 201 ALA A C 1
ATOM 1588 O O . ALA A 1 201 ? 4.380 7.359 -5.159 1.00 87.31 201 ALA A O 1
ATOM 1589 N N . GLY A 1 202 ? 4.077 7.608 -7.372 1.00 88.75 202 GLY A N 1
ATOM 1590 C CA . GLY A 1 202 ? 2.630 7.824 -7.302 1.00 88.75 202 GLY A CA 1
ATOM 1591 C C . GLY A 1 202 ? 1.895 6.635 -6.683 1.00 88.75 202 GLY A C 1
ATOM 1592 O O . GLY A 1 202 ? 1.073 6.816 -5.784 1.00 88.75 202 GLY A O 1
ATOM 1593 N N .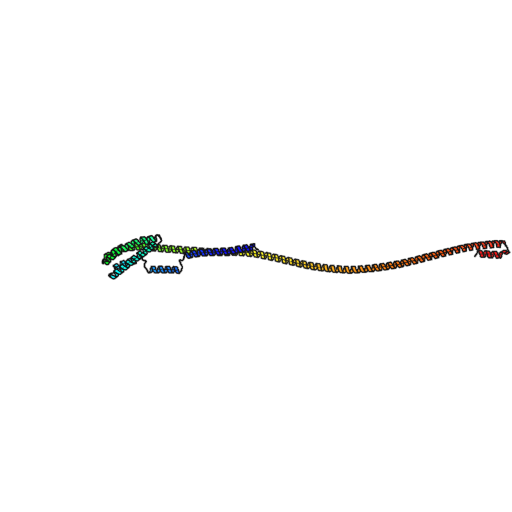 GLY A 1 203 ? 2.252 5.412 -7.083 1.00 85.69 203 GLY A N 1
ATOM 1594 C CA . GLY A 1 203 ? 1.722 4.185 -6.493 1.00 85.69 203 GLY A CA 1
ATOM 1595 C C . GLY A 1 203 ? 2.001 4.081 -4.991 1.00 85.69 203 GLY A C 1
ATOM 1596 O O . GLY A 1 203 ? 1.101 3.754 -4.218 1.00 85.69 203 GLY A O 1
ATOM 1597 N N . THR A 1 204 ? 3.215 4.437 -4.562 1.00 85.81 204 THR A N 1
ATOM 1598 C CA . THR A 1 204 ? 3.619 4.416 -3.145 1.00 85.81 204 THR A CA 1
ATOM 1599 C C . THR A 1 204 ? 2.835 5.436 -2.312 1.00 85.81 204 THR A C 1
ATOM 1601 O O . THR A 1 204 ? 2.347 5.106 -1.231 1.00 85.81 204 THR A O 1
ATOM 1604 N N . VAL A 1 205 ? 2.647 6.658 -2.824 1.00 90.25 205 VAL A N 1
ATOM 1605 C CA . VAL A 1 205 ? 1.858 7.709 -2.156 1.00 90.25 205 VAL A CA 1
ATOM 1606 C C . VAL A 1 205 ? 0.388 7.304 -2.033 1.00 90.25 205 VAL A C 1
ATOM 1608 O O . VAL A 1 205 ? -0.200 7.456 -0.962 1.00 90.25 205 VAL A O 1
ATOM 1611 N N . LEU A 1 206 ? -0.202 6.746 -3.095 1.00 88.25 206 LEU A N 1
ATOM 1612 C CA . LEU A 1 206 ? -1.590 6.276 -3.077 1.00 88.25 206 LEU A CA 1
ATOM 1613 C C . LEU A 1 206 ? -1.793 5.136 -2.072 1.00 88.25 206 LEU A C 1
ATOM 1615 O O . LEU A 1 206 ? -2.744 5.173 -1.289 1.00 88.25 206 LEU A O 1
ATOM 1619 N N . LEU A 1 207 ? -0.878 4.162 -2.040 1.00 87.44 207 LEU A N 1
ATOM 1620 C CA . LEU A 1 207 ? -0.880 3.081 -1.051 1.00 87.44 207 LEU A CA 1
ATOM 1621 C C . LEU A 1 207 ? -0.766 3.618 0.380 1.00 87.44 207 LEU A C 1
ATOM 1623 O O . LEU A 1 207 ? -1.567 3.242 1.239 1.00 87.44 207 LEU A O 1
ATOM 1627 N N . GLY A 1 208 ? 0.172 4.535 0.633 1.00 87.19 208 GLY A N 1
ATOM 1628 C CA . GLY A 1 208 ? 0.344 5.169 1.942 1.00 87.19 208 GLY A CA 1
ATOM 1629 C C . GLY A 1 208 ? -0.898 5.944 2.392 1.00 87.19 208 GLY A C 1
ATOM 1630 O O . GLY A 1 208 ? -1.367 5.773 3.519 1.00 87.19 208 GLY A O 1
ATOM 1631 N N . GLY A 1 209 ? -1.489 6.741 1.497 1.00 89.62 209 GLY A N 1
ATOM 1632 C CA . GLY A 1 209 ? -2.726 7.478 1.759 1.00 89.62 209 GLY A CA 1
ATOM 1633 C C . GLY A 1 209 ? -3.914 6.559 2.058 1.00 89.62 209 GLY A C 1
ATOM 1634 O O . GLY A 1 209 ? -4.665 6.803 3.006 1.00 89.62 209 GLY A O 1
ATOM 1635 N N . TYR A 1 210 ? -4.056 5.464 1.308 1.00 87.25 210 TYR A N 1
ATOM 1636 C CA . TYR A 1 210 ? -5.116 4.480 1.525 1.00 87.25 210 TYR A CA 1
ATOM 1637 C C . TYR A 1 210 ? -4.961 3.742 2.865 1.00 87.25 210 TYR A C 1
ATOM 1639 O O . TYR A 1 210 ? -5.939 3.598 3.604 1.00 87.25 210 TYR A O 1
ATOM 1647 N N . ILE A 1 211 ? -3.735 3.349 3.232 1.00 88.25 211 ILE A N 1
ATOM 1648 C CA . ILE A 1 211 ? -3.432 2.754 4.543 1.00 88.25 211 ILE A CA 1
ATOM 1649 C C . ILE A 1 211 ? -3.789 3.731 5.672 1.00 88.25 211 ILE A C 1
ATOM 1651 O O . ILE A 1 211 ? -4.507 3.356 6.600 1.00 88.25 211 ILE A O 1
ATOM 1655 N N . LEU A 1 212 ? -3.367 4.997 5.581 1.00 90.19 212 LEU A N 1
ATOM 1656 C CA . LEU A 1 212 ? -3.691 6.022 6.582 1.00 90.19 212 LEU A CA 1
ATOM 1657 C C . LEU A 1 212 ? -5.202 6.232 6.740 1.00 90.19 212 LEU A C 1
ATOM 1659 O O . LEU A 1 212 ? -5.693 6.384 7.863 1.00 90.19 212 LEU A O 1
ATOM 1663 N N . TRP A 1 213 ? -5.952 6.220 5.636 1.00 88.50 213 TRP A N 1
ATOM 1664 C CA . TRP A 1 213 ? -7.409 6.340 5.659 1.00 88.50 213 TRP A CA 1
ATOM 1665 C C . TRP A 1 213 ? -8.072 5.176 6.410 1.00 88.50 213 TRP A C 1
ATOM 1667 O O . TRP A 1 213 ? -8.943 5.399 7.257 1.00 88.50 213 TRP A O 1
ATOM 1677 N N . ILE A 1 214 ? -7.619 3.941 6.168 1.00 88.12 214 ILE A N 1
ATOM 1678 C CA . ILE A 1 214 ? -8.112 2.752 6.878 1.00 88.12 214 ILE A CA 1
ATOM 1679 C C . ILE A 1 214 ? -7.783 2.834 8.368 1.00 88.12 214 ILE A C 1
ATOM 1681 O O . ILE A 1 214 ? -8.682 2.654 9.192 1.00 88.12 214 ILE A O 1
ATOM 1685 N N . THR A 1 215 ? -6.532 3.139 8.717 1.00 88.44 215 THR A N 1
ATOM 1686 C CA . THR A 1 215 ? -6.076 3.219 10.112 1.00 88.44 215 THR A CA 1
ATOM 1687 C C . THR A 1 215 ? -6.867 4.261 10.896 1.00 88.44 215 THR A C 1
ATOM 1689 O O . THR A 1 215 ? -7.336 3.977 11.996 1.00 88.44 215 THR A O 1
ATOM 1692 N N . ARG A 1 216 ? -7.118 5.443 10.316 1.00 89.06 216 ARG A N 1
ATOM 1693 C CA . ARG A 1 216 ? -7.957 6.475 10.948 1.00 89.06 216 ARG A CA 1
ATOM 1694 C C . ARG A 1 216 ? -9.386 6.000 11.201 1.00 89.06 216 ARG A C 1
ATOM 1696 O O . ARG A 1 216 ? -9.937 6.275 12.266 1.00 89.06 216 ARG A O 1
ATOM 1703 N N . GLY A 1 217 ? -9.983 5.283 10.250 1.00 86.44 217 GLY A N 1
ATOM 1704 C CA . GLY A 1 217 ? -11.303 4.678 10.438 1.00 86.44 217 GLY A CA 1
ATOM 1705 C C . GLY A 1 217 ? -11.312 3.647 11.570 1.00 86.44 217 GLY A C 1
ATOM 1706 O O . GLY A 1 217 ? -12.218 3.653 12.400 1.00 86.44 217 GLY A O 1
ATOM 1707 N N . LEU A 1 218 ? -10.271 2.813 11.638 1.00 86.44 218 LEU A N 1
ATOM 1708 C CA . LEU A 1 218 ? -10.115 1.777 12.657 1.00 86.44 218 LEU A CA 1
ATOM 1709 C C . LEU A 1 218 ? -10.007 2.365 14.069 1.00 86.44 218 LEU A C 1
ATOM 1711 O O . LEU A 1 218 ? -10.717 1.934 14.975 1.00 86.44 218 LEU A O 1
ATOM 1715 N N . VAL A 1 219 ? -9.159 3.384 14.233 1.00 89.62 219 VAL A N 1
ATOM 1716 C CA . VAL A 1 219 ? -8.934 4.067 15.515 1.00 89.62 219 VAL A CA 1
ATOM 1717 C C . VAL A 1 219 ? -10.222 4.711 16.026 1.00 89.62 219 VAL A C 1
ATOM 1719 O O . VAL A 1 219 ? -10.534 4.586 17.207 1.00 89.62 219 VAL A O 1
ATOM 1722 N N . ARG A 1 220 ? -11.019 5.337 15.148 1.00 88.62 220 ARG A N 1
ATOM 1723 C CA . ARG A 1 220 ? -12.321 5.915 15.529 1.00 88.62 220 ARG A CA 1
ATOM 1724 C C . ARG A 1 220 ? -13.302 4.857 16.026 1.00 88.62 220 ARG A C 1
ATOM 1726 O O . ARG A 1 220 ? -13.926 5.052 17.064 1.00 88.62 220 ARG A O 1
ATOM 1733 N N . SER A 1 221 ? -13.431 3.738 15.312 1.00 86.88 221 SER A N 1
ATOM 1734 C CA . SER A 1 221 ? -14.319 2.650 15.737 1.00 86.88 221 SER A CA 1
ATOM 1735 C C . SER A 1 221 ? -13.869 2.019 17.052 1.00 86.88 221 SER A C 1
ATOM 1737 O O . SER A 1 221 ? -14.709 1.754 17.906 1.00 86.88 221 SER A O 1
ATOM 1739 N N . LEU A 1 222 ? -12.563 1.807 17.238 1.00 88.88 222 LEU A N 1
ATOM 1740 C CA . LEU A 1 222 ? -12.031 1.265 18.486 1.00 88.88 222 LEU A CA 1
ATOM 1741 C C . LEU A 1 222 ? -12.261 2.234 19.650 1.00 88.88 222 LEU A C 1
ATOM 1743 O O . LEU A 1 222 ? -12.744 1.815 20.693 1.00 88.88 222 LEU A O 1
ATOM 1747 N N . SER A 1 223 ? -12.008 3.528 19.447 1.00 92.81 223 SER A N 1
ATOM 1748 C CA . SER A 1 223 ? -12.266 4.566 20.449 1.00 92.81 223 SER A CA 1
ATOM 1749 C C . SER A 1 223 ? -13.738 4.619 20.865 1.00 92.81 223 SER A C 1
ATOM 1751 O O . SER A 1 223 ? -14.016 4.703 22.058 1.00 92.81 223 SER A O 1
ATOM 1753 N N . ALA A 1 224 ? -14.675 4.494 19.918 1.00 91.38 224 ALA A N 1
ATOM 1754 C CA . ALA A 1 224 ? -16.102 4.433 20.226 1.00 91.38 224 ALA A CA 1
ATOM 1755 C C . ALA A 1 224 ? -16.457 3.208 21.086 1.00 91.38 224 ALA A C 1
ATOM 1757 O O . ALA A 1 224 ? -17.175 3.341 22.072 1.00 91.38 224 ALA A O 1
ATOM 1758 N N . VAL A 1 225 ? -15.912 2.029 20.758 1.00 92.75 225 VAL A N 1
ATOM 1759 C CA . VAL A 1 225 ? -16.121 0.807 21.554 1.00 92.75 225 VAL A CA 1
ATOM 1760 C C . VAL A 1 225 ? -15.545 0.962 22.961 1.00 92.75 225 VAL A C 1
ATOM 1762 O O . VAL A 1 225 ? -16.231 0.652 23.931 1.00 92.75 225 VAL A O 1
ATOM 1765 N N . THR A 1 226 ? -14.325 1.485 23.095 1.00 94.50 226 THR A N 1
ATOM 1766 C CA . THR A 1 226 ? -13.705 1.729 24.405 1.00 94.50 226 THR A CA 1
ATOM 1767 C C . THR A 1 226 ? -14.518 2.725 25.235 1.00 94.50 226 THR A C 1
ATOM 1769 O O . THR A 1 226 ? -14.687 2.519 26.435 1.00 94.50 226 THR A O 1
ATOM 1772 N N . GLN A 1 227 ? -15.079 3.765 24.609 1.00 95.19 227 GLN A N 1
ATOM 1773 C CA . GLN A 1 227 ? -15.948 4.731 25.284 1.00 95.19 227 GLN A CA 1
ATOM 1774 C C . GLN A 1 227 ? -17.255 4.084 25.767 1.00 95.19 227 GLN A C 1
ATOM 1776 O O . GLN A 1 227 ? -17.666 4.322 26.901 1.00 95.19 227 GLN A O 1
ATOM 1781 N N . SER A 1 228 ? -17.888 3.238 24.946 1.00 94.75 228 SER A N 1
ATOM 1782 C CA . SER A 1 228 ? -19.083 2.485 25.351 1.00 94.75 228 SER A CA 1
ATOM 1783 C C . SER A 1 228 ? -18.798 1.526 26.507 1.00 94.75 228 SER A C 1
ATOM 1785 O O . SER A 1 228 ? -19.602 1.441 27.433 1.00 94.75 228 SER A O 1
ATOM 1787 N N . ILE A 1 229 ? -17.649 0.840 26.488 1.00 95.56 229 ILE A N 1
ATOM 1788 C CA . ILE A 1 229 ? -17.224 -0.031 27.594 1.00 95.56 229 ILE A CA 1
ATOM 1789 C C . ILE A 1 229 ? -17.043 0.792 28.869 1.00 95.56 229 ILE A C 1
ATOM 1791 O O . ILE A 1 229 ? -17.602 0.424 29.894 1.00 95.56 229 ILE A O 1
ATOM 1795 N N . ARG A 1 230 ? -16.336 1.928 28.805 1.00 96.00 230 ARG A N 1
ATOM 1796 C CA . ARG A 1 230 ? -16.138 2.811 29.963 1.00 96.00 230 ARG A CA 1
ATOM 1797 C C . ARG A 1 230 ? -17.466 3.280 30.560 1.00 96.00 230 ARG A C 1
ATOM 1799 O O . ARG A 1 230 ? -17.674 3.114 31.751 1.00 96.00 230 ARG A O 1
ATOM 1806 N N . SER A 1 231 ? -18.380 3.772 29.723 1.00 95.94 231 SER A N 1
ATOM 1807 C CA . SER A 1 231 ? -19.716 4.189 30.169 1.00 95.94 231 SER A CA 1
ATOM 1808 C C . SER A 1 231 ? -20.511 3.046 30.802 1.00 95.94 231 SER A C 1
ATOM 1810 O O . SER A 1 231 ? -21.247 3.282 31.753 1.00 95.94 231 SER A O 1
ATOM 1812 N N . SER A 1 232 ? -20.384 1.822 30.282 1.00 95.88 232 SER A N 1
ATOM 1813 C CA . SER A 1 232 ? -21.057 0.652 30.862 1.00 95.88 232 SER A CA 1
ATOM 1814 C C . SER A 1 232 ? -20.452 0.289 32.219 1.00 95.88 232 SER A C 1
ATOM 1816 O O . SER A 1 232 ? -21.181 -0.033 33.150 1.00 95.88 232 SER A O 1
ATOM 1818 N N . SER A 1 233 ? -19.126 0.371 32.353 1.00 96.56 233 SER A N 1
ATOM 1819 C CA . SER A 1 233 ? -18.437 0.144 33.625 1.00 96.56 233 SER A CA 1
ATOM 1820 C C . SER A 1 233 ? -18.817 1.179 34.684 1.00 96.56 233 SER A C 1
ATOM 1822 O O . SER A 1 233 ? -19.038 0.797 35.829 1.00 96.56 233 SER A O 1
ATOM 1824 N N . ASP A 1 234 ? -18.934 2.457 34.309 1.00 96.56 234 ASP A N 1
ATOM 1825 C CA . ASP A 1 234 ? -19.351 3.527 35.224 1.00 96.56 234 ASP A CA 1
ATOM 1826 C C . ASP A 1 234 ? -20.788 3.286 35.732 1.00 96.56 234 ASP A C 1
ATOM 1828 O O . ASP A 1 234 ? -21.033 3.350 36.934 1.00 96.56 234 ASP A O 1
ATOM 1832 N N . GLN A 1 235 ? -21.713 2.890 34.845 1.00 96.06 235 GLN A N 1
ATOM 1833 C CA . GLN A 1 235 ? -23.086 2.514 35.224 1.00 96.06 235 GLN A CA 1
ATOM 1834 C C . GLN A 1 235 ? -23.132 1.299 36.159 1.00 96.06 235 GLN A C 1
ATOM 1836 O O . GLN A 1 235 ? -23.927 1.261 37.094 1.00 96.06 235 GLN A O 1
ATOM 1841 N N . ILE A 1 236 ? -22.284 0.293 35.923 1.00 96.38 236 ILE A N 1
ATOM 1842 C CA . ILE A 1 236 ? -22.188 -0.878 36.804 1.00 96.38 236 ILE A CA 1
ATOM 1843 C C . ILE A 1 236 ? -21.656 -0.477 38.184 1.00 96.38 236 ILE A C 1
ATOM 1845 O O . ILE A 1 236 ? -22.146 -0.985 39.190 1.00 96.38 236 ILE A O 1
ATOM 1849 N N . ALA A 1 237 ? -20.669 0.421 38.248 1.00 96.75 237 ALA A N 1
ATOM 1850 C CA . ALA A 1 237 ? -20.117 0.900 39.511 1.00 96.75 237 ALA A CA 1
ATOM 1851 C C . ALA A 1 237 ? -21.158 1.679 40.332 1.00 96.75 237 ALA A C 1
ATOM 1853 O O . ALA A 1 237 ? -21.274 1.456 41.537 1.00 96.75 237 ALA A O 1
ATOM 1854 N N . GLU A 1 238 ? -21.948 2.534 39.680 1.00 97.31 238 GLU A N 1
ATOM 1855 C CA . GLU A 1 238 ? -23.069 3.247 40.301 1.00 97.31 238 GLU A CA 1
ATOM 1856 C C . GLU A 1 238 ? -24.133 2.268 40.819 1.00 97.31 238 GLU A C 1
ATOM 1858 O O . GLU A 1 238 ? -24.452 2.277 42.007 1.00 97.31 238 GLU A O 1
ATOM 1863 N N . ALA A 1 239 ? -24.584 1.327 39.982 1.00 96.38 239 ALA A N 1
ATOM 1864 C CA . ALA A 1 239 ? -25.555 0.310 40.384 1.00 96.38 239 ALA A CA 1
ATOM 1865 C C . ALA A 1 239 ? -25.055 -0.558 41.555 1.00 96.38 239 ALA A C 1
ATOM 1867 O O . ALA A 1 239 ? -25.825 -0.913 42.447 1.00 96.38 239 ALA A O 1
ATOM 1868 N N . ALA A 1 240 ? -23.763 -0.895 41.586 1.00 96.69 240 ALA A N 1
ATOM 1869 C CA . ALA A 1 240 ? -23.164 -1.626 42.700 1.00 96.69 240 ALA A CA 1
ATOM 1870 C C . ALA A 1 240 ? -23.153 -0.800 43.999 1.00 96.69 240 ALA A C 1
ATOM 1872 O O . ALA A 1 240 ? -23.402 -1.349 45.075 1.00 96.69 240 ALA A O 1
ATOM 1873 N N . SER A 1 241 ? -22.902 0.511 43.906 1.00 96.75 241 SER A N 1
ATOM 1874 C CA . SER A 1 241 ? -22.988 1.434 45.043 1.00 96.75 241 SER A CA 1
ATOM 1875 C C . SER A 1 241 ? -24.415 1.512 45.592 1.00 96.75 241 SER A C 1
ATOM 1877 O O . SER A 1 241 ? -24.610 1.385 46.802 1.00 96.75 241 SER A O 1
ATOM 1879 N N . ASP A 1 242 ? -25.415 1.625 44.716 1.00 96.44 242 ASP A N 1
ATOM 1880 C CA . ASP A 1 242 ? -26.828 1.639 45.107 1.00 96.44 242 ASP A CA 1
ATOM 1881 C C . ASP A 1 242 ? -27.243 0.332 45.785 1.00 96.44 242 ASP A C 1
ATOM 1883 O O . ASP A 1 242 ? -27.892 0.348 46.830 1.00 96.44 242 ASP A O 1
ATOM 1887 N N . VAL A 1 243 ? -26.849 -0.821 45.234 1.00 96.81 243 VAL A N 1
ATOM 1888 C CA . VAL A 1 243 ? -27.123 -2.133 45.846 1.00 96.81 243 VAL A CA 1
ATOM 1889 C C . VAL A 1 243 ? -26.490 -2.237 47.232 1.00 96.81 243 VAL A C 1
ATOM 1891 O O . VAL A 1 243 ? -27.131 -2.742 48.155 1.00 96.81 243 VAL A O 1
ATOM 1894 N N . SER A 1 244 ? -25.261 -1.745 47.403 1.00 96.88 244 SER A N 1
ATOM 1895 C CA . SER A 1 244 ? -24.590 -1.707 48.705 1.00 96.88 244 SER A CA 1
ATOM 1896 C C . SER A 1 244 ? -25.358 -0.837 49.708 1.00 96.88 244 SER A C 1
ATOM 1898 O O . SER A 1 244 ? -25.658 -1.286 50.817 1.00 96.88 244 SER A O 1
ATOM 1900 N N . GLY A 1 245 ? -25.772 0.367 49.294 1.00 96.75 245 GLY A N 1
ATOM 1901 C CA . GLY A 1 245 ? -26.589 1.269 50.108 1.00 96.75 245 GLY A CA 1
ATOM 1902 C C . GLY A 1 245 ? -27.923 0.643 50.523 1.00 96.75 245 GLY A C 1
ATOM 1903 O O . GLY A 1 245 ? -28.244 0.601 51.711 1.00 96.75 245 GLY A O 1
ATOM 1904 N N . HIS A 1 246 ? -28.660 0.065 49.570 1.00 96.69 246 HIS A N 1
ATOM 1905 C CA . HIS A 1 246 ? -29.912 -0.642 49.846 1.00 96.69 246 HIS A CA 1
ATOM 1906 C C . HIS A 1 246 ? -29.716 -1.841 50.777 1.00 96.69 246 HIS A C 1
ATOM 1908 O O . HIS A 1 246 ? -30.538 -2.068 51.665 1.00 96.69 246 HIS A O 1
ATOM 1914 N N . SER A 1 247 ? -28.624 -2.592 50.614 1.00 96.12 247 SER A N 1
ATOM 1915 C CA . SER A 1 247 ? -28.304 -3.732 51.480 1.00 96.12 247 SER A CA 1
ATOM 1916 C C . SER A 1 247 ? -28.054 -3.287 52.920 1.00 96.12 247 SER A C 1
ATOM 1918 O O . SER A 1 247 ? -28.534 -3.934 53.851 1.00 96.12 247 SER A O 1
ATOM 1920 N N . GLN A 1 248 ? -27.369 -2.157 53.121 1.00 96.81 248 GLN A N 1
ATOM 1921 C CA . GLN A 1 248 ? -27.151 -1.596 54.454 1.00 96.81 248 GLN A CA 1
ATOM 1922 C C . GLN A 1 248 ? -28.460 -1.112 55.094 1.00 96.81 248 GLN A C 1
ATOM 1924 O O . GLN A 1 248 ? -28.713 -1.396 56.265 1.00 96.81 248 GLN A O 1
ATOM 1929 N N . SER A 1 249 ? -29.318 -0.423 54.336 1.00 97.00 249 SER A N 1
ATOM 1930 C CA . SER A 1 249 ? -30.644 -0.015 54.816 1.00 97.00 249 SER A CA 1
ATOM 1931 C C . SER A 1 249 ? -31.514 -1.218 55.183 1.00 97.00 249 SER A C 1
ATOM 1933 O O . SER A 1 249 ? -32.160 -1.205 56.229 1.00 97.00 249 SER A O 1
ATOM 1935 N N . LEU A 1 250 ? -31.491 -2.280 54.370 1.00 97.00 250 LEU A N 1
ATOM 1936 C CA . LEU A 1 250 ? -32.213 -3.519 54.649 1.00 97.00 250 LEU A CA 1
ATOM 1937 C C . LEU A 1 250 ? -31.691 -4.208 55.915 1.00 97.00 250 LEU A C 1
ATOM 1939 O O . LEU A 1 250 ? -32.491 -4.672 56.727 1.00 97.00 250 LEU A O 1
ATOM 1943 N N . ALA A 1 251 ? -30.371 -4.253 56.116 1.00 96.62 251 ALA A N 1
ATOM 1944 C CA . ALA A 1 251 ? -29.773 -4.810 57.328 1.00 96.62 251 ALA A CA 1
ATOM 1945 C C . ALA A 1 251 ? -30.215 -4.038 58.586 1.00 96.62 251 ALA A C 1
ATOM 1947 O O . ALA A 1 251 ? -30.579 -4.650 59.594 1.00 96.62 251 ALA A O 1
ATOM 1948 N N . ASN A 1 252 ? -30.259 -2.703 58.512 1.00 96.00 252 ASN A N 1
ATOM 1949 C CA . ASN A 1 252 ? -30.737 -1.859 59.608 1.00 96.00 252 ASN A CA 1
ATOM 1950 C C . ASN A 1 252 ? -32.226 -2.108 59.901 1.00 96.00 252 ASN A C 1
ATOM 1952 O O . ASN A 1 252 ? -32.582 -2.361 61.049 1.00 96.00 252 ASN A O 1
ATOM 1956 N N . ALA A 1 253 ? -33.077 -2.127 58.869 1.00 96.75 253 ALA A N 1
ATOM 1957 C CA . ALA A 1 253 ? -34.507 -2.412 59.013 1.00 96.75 253 ALA A CA 1
ATOM 1958 C C . ALA A 1 253 ? -34.765 -3.815 59.590 1.00 96.75 253 ALA A C 1
ATOM 1960 O O . ALA A 1 253 ? -35.626 -3.994 60.446 1.00 96.75 253 ALA A O 1
ATOM 1961 N N . THR A 1 254 ? -33.977 -4.809 59.173 1.00 96.94 254 THR A N 1
ATOM 1962 C CA . THR A 1 254 ? -34.055 -6.176 59.714 1.00 96.94 254 THR A CA 1
ATOM 1963 C C . THR A 1 254 ? -33.670 -6.206 61.196 1.00 96.94 254 THR A C 1
ATOM 1965 O O . THR A 1 254 ? -34.291 -6.922 61.978 1.00 96.94 254 THR A O 1
ATOM 1968 N N . THR A 1 255 ? -32.678 -5.408 61.603 1.00 96.38 255 THR A N 1
ATOM 1969 C CA . THR A 1 255 ? -32.266 -5.284 63.012 1.00 96.38 255 THR A CA 1
ATOM 1970 C C . THR A 1 255 ? -33.362 -4.634 63.859 1.00 96.38 255 THR A C 1
ATOM 1972 O O . THR A 1 255 ? -33.673 -5.122 64.943 1.00 96.38 255 THR A O 1
ATOM 1975 N N . GLU A 1 256 ? -33.997 -3.577 63.352 1.00 95.69 256 GLU A N 1
ATOM 1976 C CA . GLU A 1 256 ? -35.125 -2.912 64.014 1.00 95.69 256 GLU A CA 1
ATOM 1977 C C . GLU A 1 256 ? -36.343 -3.841 64.133 1.00 95.69 256 GLU A C 1
ATOM 1979 O O . GLU A 1 256 ? -36.945 -3.958 65.199 1.00 95.69 256 GLU A O 1
ATOM 1984 N N . GLN A 1 257 ? -36.653 -4.593 63.074 1.00 96.25 257 GLN A N 1
ATOM 1985 C CA . GLN A 1 257 ? -37.714 -5.597 63.093 1.00 96.25 257 GLN A CA 1
ATOM 1986 C C . GLN A 1 257 ? -37.428 -6.717 64.105 1.00 96.25 257 GLN A C 1
ATOM 1988 O O . GLN A 1 257 ? -38.341 -7.161 64.803 1.00 96.25 257 GLN A O 1
ATOM 1993 N N . ALA A 1 258 ? -36.175 -7.169 64.213 1.00 96.69 258 ALA A N 1
ATOM 1994 C CA . ALA A 1 258 ? -35.777 -8.156 65.213 1.00 96.69 258 ALA A CA 1
ATOM 1995 C C . ALA A 1 258 ? -35.978 -7.629 66.645 1.00 96.69 258 ALA A C 1
ATOM 1997 O O . ALA A 1 258 ? -36.486 -8.363 67.494 1.00 96.69 258 ALA A O 1
ATOM 1998 N N . ALA A 1 259 ? -35.659 -6.355 66.897 1.00 95.00 259 ALA A N 1
ATOM 1999 C CA . ALA A 1 259 ? -35.920 -5.709 68.182 1.00 95.00 259 ALA A CA 1
ATOM 2000 C C . ALA A 1 259 ? -37.428 -5.620 68.485 1.00 95.00 259 ALA A C 1
ATOM 2002 O O . ALA A 1 259 ? -37.857 -5.989 69.577 1.00 95.00 259 ALA A O 1
ATOM 2003 N N . GLY A 1 260 ? -38.250 -5.235 67.501 1.00 95.81 260 GLY A N 1
ATOM 2004 C CA . GLY A 1 260 ? -39.710 -5.208 67.653 1.00 95.81 260 GLY A CA 1
ATOM 2005 C C . GLY A 1 260 ? -40.317 -6.593 67.924 1.00 95.81 260 GLY A C 1
ATOM 2006 O O . GLY A 1 260 ? -41.253 -6.728 68.716 1.00 95.81 260 GLY A O 1
ATOM 2007 N N . LEU A 1 261 ? -39.758 -7.653 67.328 1.00 95.62 261 LEU A N 1
ATOM 2008 C CA . LEU A 1 261 ? -40.148 -9.035 67.632 1.00 95.62 261 LEU A CA 1
ATOM 2009 C C . LEU A 1 261 ? -39.756 -9.457 69.056 1.00 95.62 261 LEU A C 1
ATOM 2011 O O . LEU A 1 261 ? -40.525 -10.173 69.703 1.00 95.62 261 LEU A O 1
ATOM 2015 N N . GLN A 1 262 ? -38.599 -9.016 69.561 1.00 94.50 262 GLN A N 1
ATOM 2016 C CA . GLN A 1 262 ? -38.206 -9.245 70.956 1.00 94.50 262 GLN A CA 1
ATOM 2017 C C . GLN A 1 262 ? -39.157 -8.551 71.932 1.00 94.50 262 GLN A C 1
ATOM 2019 O O . GLN A 1 262 ? -39.610 -9.187 72.881 1.00 94.50 262 GLN A O 1
ATOM 2024 N N . GLU A 1 263 ? -39.511 -7.291 71.677 1.00 95.50 263 GLU A N 1
ATOM 2025 C CA . GLU A 1 263 ? -40.464 -6.548 72.507 1.00 95.50 263 GLU A CA 1
ATOM 2026 C C . GLU A 1 263 ? -41.849 -7.208 72.495 1.00 95.50 263 GLU A C 1
ATOM 2028 O O . GLU A 1 263 ? -42.421 -7.475 73.550 1.00 95.50 263 GLU A O 1
ATOM 2033 N N . THR A 1 264 ? -42.338 -7.593 71.311 1.00 95.69 264 THR A N 1
ATOM 2034 C CA . THR A 1 264 ? -43.610 -8.322 71.168 1.00 95.69 264 THR A CA 1
ATOM 2035 C C . THR A 1 264 ? -43.592 -9.639 71.947 1.00 95.69 264 THR A C 1
ATOM 2037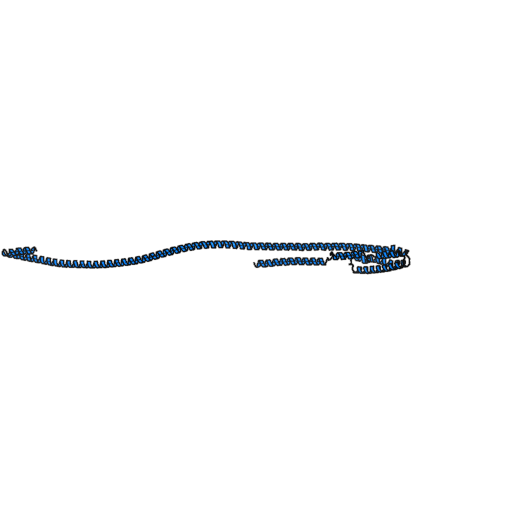 O O . THR A 1 264 ? -44.568 -9.977 72.616 1.00 95.69 264 THR A O 1
ATOM 2040 N N . SER A 1 265 ? -42.484 -10.384 71.892 1.00 95.94 265 SER A N 1
ATOM 2041 C CA . SER A 1 265 ? -42.337 -11.645 72.630 1.00 95.94 265 SER A CA 1
ATOM 2042 C C . SER A 1 265 ? -42.376 -11.419 74.143 1.00 95.94 265 SER A C 1
ATOM 2044 O O . SER A 1 265 ? -43.086 -12.138 74.842 1.00 95.94 265 SER A O 1
ATOM 2046 N N . ALA A 1 266 ? -41.697 -10.382 74.643 1.00 95.50 266 ALA A N 1
ATOM 2047 C CA . ALA A 1 266 ? -41.732 -10.014 76.058 1.00 95.50 266 ALA A CA 1
ATOM 2048 C C . ALA A 1 266 ? -43.144 -9.597 76.511 1.00 95.50 266 ALA A C 1
ATOM 2050 O O . ALA A 1 266 ? -43.621 -10.049 77.552 1.00 95.50 266 ALA A O 1
ATOM 2051 N N . SER A 1 267 ? -43.862 -8.808 75.702 1.00 96.19 267 SER A N 1
ATOM 2052 C CA . SER A 1 267 ? -45.261 -8.457 75.983 1.00 96.19 267 SER A CA 1
ATOM 2053 C C . SER A 1 267 ? -46.179 -9.684 76.009 1.00 96.19 267 SER A C 1
ATOM 2055 O O . SER A 1 267 ? -47.100 -9.748 76.823 1.00 96.19 267 SER A O 1
ATOM 2057 N N . LEU A 1 268 ? -45.938 -10.682 75.150 1.00 96.00 268 LEU A N 1
ATOM 2058 C CA . LEU A 1 268 ? -46.687 -11.943 75.167 1.00 96.00 268 LEU A CA 1
ATOM 2059 C C . LEU A 1 268 ? -46.402 -12.773 76.428 1.00 96.00 268 LEU A C 1
ATOM 2061 O O . LEU A 1 268 ? -47.328 -13.381 76.969 1.00 96.00 268 LEU A O 1
ATOM 2065 N N . GLU A 1 269 ? -45.164 -12.785 76.927 1.00 94.62 269 GLU A N 1
ATOM 2066 C CA . GLU A 1 269 ? -44.820 -13.435 78.200 1.00 94.62 269 GLU A CA 1
ATOM 2067 C C . GLU A 1 269 ? -45.525 -12.766 79.389 1.00 94.62 269 GLU A C 1
ATOM 2069 O O . GLU A 1 269 ? -46.140 -13.454 80.212 1.00 94.62 269 GLU A O 1
ATOM 2074 N N . GLU A 1 270 ? -45.516 -11.432 79.449 1.00 95.31 270 GLU A N 1
ATOM 2075 C CA . GLU A 1 270 ? -46.225 -10.671 80.483 1.00 95.31 270 GLU A CA 1
ATOM 2076 C C . GLU A 1 270 ? -47.742 -10.910 80.419 1.00 95.31 270 GLU A C 1
ATOM 2078 O O . GLU A 1 270 ? -48.379 -11.209 81.434 1.00 95.31 270 GLU A O 1
ATOM 2083 N N . MET A 1 271 ? -48.326 -10.878 79.217 1.00 95.69 271 MET A N 1
ATOM 2084 C CA . MET A 1 271 ? -49.749 -11.149 79.004 1.00 95.69 271 MET A CA 1
ATOM 2085 C C . MET A 1 271 ? -50.136 -12.579 79.406 1.00 95.69 271 MET A C 1
ATOM 2087 O O . MET A 1 271 ? -51.200 -12.795 79.996 1.00 95.69 271 MET A O 1
ATOM 2091 N N . SER A 1 272 ? -49.274 -13.560 79.131 1.00 96.06 272 SER A N 1
ATOM 2092 C CA . SER A 1 272 ? -49.457 -14.948 79.565 1.00 96.06 272 SER A CA 1
ATOM 2093 C C . SER A 1 272 ? -49.450 -15.063 81.094 1.00 96.06 272 SER A C 1
ATOM 2095 O O . SER A 1 272 ? -50.339 -15.695 81.676 1.00 96.06 272 SER A O 1
ATOM 2097 N N . SER A 1 273 ? -48.514 -14.380 81.763 1.00 97.00 273 SER A N 1
ATOM 2098 C CA . SER A 1 273 ? -48.440 -14.306 83.230 1.00 97.00 273 SER A CA 1
ATOM 2099 C C . SER A 1 273 ? -49.705 -13.688 83.838 1.00 97.00 273 SER A C 1
ATOM 2101 O O . SER A 1 273 ? -50.345 -14.290 84.702 1.00 97.00 273 SER A O 1
ATOM 2103 N N . MET A 1 274 ? -50.141 -12.542 83.310 1.00 96.12 274 MET A N 1
ATOM 2104 C CA . MET A 1 274 ? -51.379 -11.861 83.708 1.00 96.12 274 MET A CA 1
ATOM 2105 C C . MET A 1 274 ? -52.616 -12.741 83.497 1.00 96.12 274 MET A C 1
ATOM 2107 O O . MET A 1 274 ? -53.493 -12.813 84.357 1.00 96.12 274 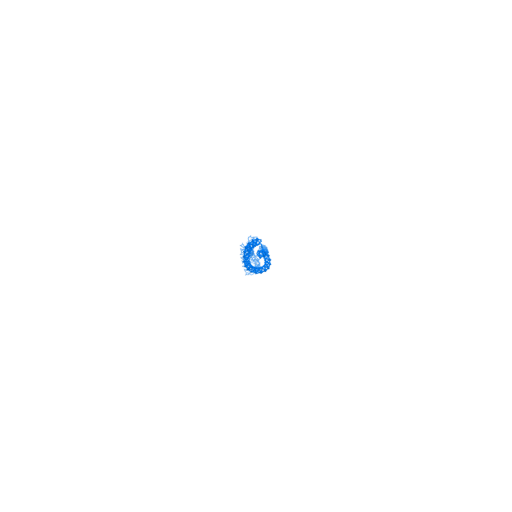MET A O 1
ATOM 2111 N N . THR A 1 275 ? -52.685 -13.463 82.375 1.00 96.69 275 THR A N 1
ATOM 2112 C CA . THR A 1 275 ? -53.779 -14.404 82.092 1.00 96.69 275 THR A CA 1
ATOM 2113 C C . THR A 1 275 ? -53.821 -15.527 83.127 1.00 96.69 275 THR A C 1
ATOM 2115 O O . THR A 1 275 ? -54.896 -15.874 83.622 1.00 96.69 275 THR A O 1
ATOM 2118 N N . ARG A 1 276 ? -52.656 -16.061 83.514 1.00 95.69 276 ARG A N 1
ATOM 2119 C CA . ARG A 1 276 ? -52.548 -17.082 84.563 1.00 95.69 276 ARG A CA 1
ATOM 2120 C C . ARG A 1 276 ? -52.970 -16.543 85.930 1.00 95.69 276 ARG A C 1
ATOM 2122 O O . ARG A 1 276 ? -53.753 -17.196 86.616 1.00 95.69 276 ARG A O 1
ATOM 2129 N N . GLN A 1 277 ? -52.540 -15.333 86.282 1.00 96.56 277 GLN A N 1
ATOM 2130 C CA . GLN A 1 277 ? -52.959 -14.658 87.510 1.00 96.56 277 GLN A CA 1
ATOM 2131 C C . GLN A 1 277 ? -54.474 -14.408 87.536 1.00 96.56 277 GLN A C 1
ATOM 2133 O O . GLN A 1 277 ? -55.122 -14.644 88.554 1.00 96.56 277 GLN A O 1
ATOM 2138 N N . ASN A 1 278 ? -55.069 -13.991 86.416 1.00 96.56 278 ASN A N 1
ATOM 2139 C CA . ASN A 1 278 ? -56.517 -13.815 86.300 1.00 96.56 278 ASN A CA 1
ATOM 2140 C C . ASN A 1 278 ? -57.274 -15.136 86.481 1.00 96.56 278 ASN A C 1
ATOM 2142 O O . ASN A 1 278 ? -58.307 -15.156 87.151 1.00 96.56 278 ASN A O 1
ATOM 2146 N N . ALA A 1 279 ? -56.759 -16.243 85.939 1.00 96.50 279 ALA A N 1
ATOM 2147 C CA . ALA A 1 279 ? -57.340 -17.567 86.149 1.00 96.50 279 ALA A CA 1
ATOM 2148 C C . ALA A 1 279 ? -57.278 -17.996 87.629 1.00 96.50 279 ALA A C 1
ATOM 2150 O O . ALA A 1 279 ? -58.273 -18.488 88.169 1.00 96.50 279 ALA A O 1
ATOM 2151 N N . ASP A 1 280 ? -56.152 -17.755 88.308 1.00 96.25 280 ASP A N 1
ATOM 2152 C CA . ASP A 1 280 ? -56.001 -18.035 89.740 1.00 96.25 280 ASP A CA 1
ATOM 2153 C C . ASP A 1 280 ? -56.929 -17.158 90.594 1.00 96.25 280 ASP A C 1
ATOM 2155 O O . ASP A 1 280 ? -57.613 -17.667 91.486 1.00 96.25 280 ASP A O 1
ATOM 2159 N N . ASN A 1 281 ? -57.040 -15.865 90.279 1.00 96.06 281 ASN A N 1
ATOM 2160 C CA . ASN A 1 281 ? -57.968 -14.942 90.934 1.00 96.06 281 ASN A CA 1
ATOM 2161 C C . ASN A 1 281 ? -59.428 -15.374 90.741 1.00 96.06 281 ASN A C 1
ATOM 2163 O O . ASN A 1 281 ? -60.198 -15.391 91.701 1.00 96.06 281 ASN A O 1
ATOM 2167 N N . ALA A 1 282 ? -59.816 -15.781 89.528 1.00 96.50 282 ALA A N 1
ATOM 2168 C CA . ALA A 1 282 ? -61.155 -16.300 89.252 1.00 96.50 282 ALA A CA 1
ATOM 2169 C C . ALA A 1 282 ? -61.442 -17.580 90.056 1.00 96.50 282 ALA A C 1
ATOM 2171 O O . ALA A 1 282 ? -62.530 -17.739 90.616 1.00 96.50 282 ALA A O 1
ATOM 2172 N N . LYS A 1 283 ? -60.449 -18.471 90.189 1.00 95.94 283 LYS A N 1
ATOM 2173 C CA . LYS A 1 283 ? -60.548 -19.672 91.028 1.00 95.94 283 LYS A CA 1
ATOM 2174 C C . LYS A 1 283 ? -60.720 -19.314 92.506 1.00 95.94 283 LYS A C 1
ATOM 2176 O O . LYS A 1 283 ? -61.597 -19.876 93.161 1.00 95.94 283 LYS A O 1
ATOM 2181 N N . GLN A 1 284 ? -59.937 -18.370 93.028 1.00 96.44 284 GLN A N 1
ATOM 2182 C CA . GLN A 1 284 ? -60.070 -17.891 94.408 1.00 96.44 284 GLN A CA 1
ATOM 2183 C C . GLN A 1 284 ? -61.440 -17.249 94.654 1.00 96.44 284 GLN A C 1
ATOM 2185 O O . GLN A 1 284 ? -62.110 -17.597 95.626 1.00 96.44 284 GLN A O 1
ATOM 2190 N N . ALA A 1 285 ? -61.901 -16.384 93.747 1.00 95.75 285 ALA A N 1
ATOM 2191 C CA . ALA A 1 285 ? -63.224 -15.771 93.818 1.00 95.75 285 ALA A CA 1
ATOM 2192 C C . ALA A 1 285 ? -64.339 -16.829 93.824 1.00 95.75 285 ALA A C 1
ATOM 2194 O O . ALA A 1 285 ? -65.263 -16.745 94.631 1.00 95.75 285 ALA A O 1
ATOM 2195 N N . SER A 1 286 ? -64.223 -17.875 92.997 1.00 95.94 286 SER A N 1
ATOM 2196 C CA . SER A 1 286 ? -65.161 -19.004 93.002 1.00 95.94 286 SER A CA 1
ATOM 2197 C C . SER A 1 286 ? -65.176 -19.749 94.343 1.00 95.94 286 SER A C 1
ATOM 2199 O O . SER A 1 286 ? -66.246 -20.160 94.798 1.00 95.94 286 SER A O 1
ATOM 2201 N N . VAL A 1 287 ? -64.017 -19.938 94.984 1.00 96.62 287 VAL A N 1
ATOM 2202 C CA . VAL A 1 287 ? -63.918 -20.568 96.313 1.00 96.62 287 VAL A CA 1
ATOM 2203 C C . VAL A 1 287 ? -64.566 -19.686 97.381 1.00 96.62 287 VAL A C 1
ATOM 2205 O O . VAL A 1 287 ? -65.385 -20.181 98.158 1.00 96.62 287 VAL A O 1
ATOM 2208 N N . LEU A 1 288 ? -64.265 -18.383 97.394 1.00 96.00 288 LEU A N 1
ATOM 2209 C CA . LEU A 1 288 ? -64.879 -17.427 98.322 1.00 96.00 288 LEU A CA 1
ATOM 2210 C C . LEU A 1 288 ? -66.401 -17.373 98.146 1.00 96.00 288 LEU A C 1
ATOM 2212 O O . LEU A 1 288 ? -67.130 -17.432 99.133 1.00 96.00 288 LEU A O 1
ATOM 2216 N N . ALA A 1 289 ? -66.894 -17.327 96.907 1.00 96.12 289 ALA A N 1
ATOM 2217 C CA . ALA A 1 289 ? -68.325 -17.331 96.615 1.00 96.12 289 ALA A CA 1
ATOM 2218 C C . ALA A 1 289 ? -69.010 -18.620 97.107 1.00 96.12 289 ALA A C 1
ATOM 2220 O O . ALA A 1 289 ? -70.111 -18.571 97.660 1.00 96.12 289 ALA A O 1
ATOM 2221 N N . ALA A 1 290 ? -68.358 -19.780 96.965 1.00 95.69 290 ALA A N 1
ATOM 2222 C CA . ALA A 1 290 ? -68.868 -21.041 97.501 1.00 95.69 290 ALA A CA 1
ATOM 2223 C C . ALA A 1 290 ? -68.908 -21.048 99.041 1.00 95.69 290 ALA A C 1
ATOM 2225 O O . ALA A 1 290 ? -69.884 -21.529 99.622 1.00 95.69 290 ALA A O 1
ATOM 2226 N N . ALA A 1 291 ? -67.889 -20.486 99.699 1.00 94.88 291 ALA A N 1
ATOM 2227 C CA . ALA A 1 291 ? -67.851 -20.338 101.153 1.00 94.88 291 ALA A CA 1
ATOM 2228 C C . ALA A 1 291 ? -68.940 -19.376 101.661 1.00 94.88 291 ALA A C 1
ATOM 2230 O O . ALA A 1 291 ? -69.667 -19.720 102.593 1.00 94.88 291 ALA A O 1
ATOM 2231 N N . ALA A 1 292 ? -69.116 -18.224 101.006 1.00 95.00 292 ALA A N 1
ATOM 2232 C CA . ALA A 1 292 ? -70.176 -17.265 101.313 1.00 95.00 292 ALA A CA 1
ATOM 2233 C C . ALA A 1 292 ? -71.568 -17.894 101.155 1.00 95.00 292 ALA A C 1
ATOM 2235 O O . ALA A 1 292 ? -72.408 -17.757 102.041 1.00 95.00 292 ALA A O 1
ATOM 2236 N N . ARG A 1 293 ? -71.793 -18.673 100.084 1.00 96.19 293 ARG A N 1
ATOM 2237 C CA . ARG A 1 293 ? -73.034 -19.441 99.893 1.00 96.19 293 ARG A CA 1
ATOM 2238 C C . ARG A 1 293 ? -73.265 -20.448 101.023 1.00 96.19 293 ARG A C 1
ATOM 2240 O O . ARG A 1 293 ? -74.381 -20.559 101.518 1.00 96.19 293 ARG A O 1
ATOM 2247 N N . LYS A 1 294 ? -72.225 -21.167 101.461 1.00 95.00 294 LYS A N 1
ATOM 2248 C CA . LYS A 1 294 ? -72.324 -22.112 102.587 1.00 95.00 294 LYS A CA 1
ATOM 2249 C C . LYS A 1 294 ? -72.694 -21.399 103.893 1.00 95.00 294 LYS A C 1
ATOM 2251 O O . LYS A 1 294 ? -73.566 -21.879 104.611 1.00 95.00 294 LYS A O 1
ATOM 2256 N N . ALA A 1 295 ? -72.065 -20.259 104.179 1.00 94.19 295 ALA A N 1
ATOM 2257 C CA . ALA A 1 295 ? -72.374 -19.448 105.355 1.00 94.19 295 ALA A CA 1
ATOM 2258 C C . ALA A 1 295 ? -73.808 -18.896 105.311 1.00 94.19 295 ALA A C 1
ATOM 2260 O O . ALA A 1 295 ? -74.520 -18.982 106.308 1.00 94.19 295 ALA A O 1
ATOM 2261 N N . ALA A 1 296 ? -74.259 -18.406 104.151 1.00 94.25 296 ALA A N 1
ATOM 2262 C CA . ALA A 1 296 ? -75.631 -17.944 103.952 1.00 94.25 296 ALA A CA 1
ATOM 2263 C C . ALA A 1 296 ? -76.659 -19.069 104.172 1.00 94.25 296 ALA A C 1
ATOM 2265 O O . ALA A 1 296 ? -77.655 -18.850 104.856 1.00 94.25 296 ALA A O 1
ATOM 2266 N N . ASN A 1 297 ? -76.394 -20.284 103.673 1.00 95.06 297 ASN A N 1
ATOM 2267 C CA . ASN A 1 297 ? -77.259 -21.445 103.909 1.00 95.06 297 ASN A CA 1
ATOM 2268 C C . ASN A 1 297 ? -77.357 -21.793 105.402 1.00 95.06 297 ASN A C 1
ATOM 2270 O O . ASN A 1 297 ? -78.456 -21.991 105.909 1.00 95.06 297 ASN A O 1
ATOM 2274 N N . HIS A 1 298 ? -76.226 -21.816 106.116 1.00 93.75 298 HIS A N 1
ATOM 2275 C CA . HIS A 1 298 ? -76.212 -22.066 107.560 1.00 93.75 298 HIS A CA 1
ATOM 2276 C C . HIS A 1 298 ? -76.950 -20.964 108.339 1.00 93.75 298 HIS A C 1
ATOM 2278 O O . HIS A 1 298 ? -77.706 -21.248 109.263 1.00 93.75 298 HIS A O 1
ATOM 2284 N N . GLY A 1 299 ? -76.785 -19.701 107.934 1.00 94.19 299 GLY A N 1
ATOM 2285 C CA . GLY A 1 299 ? -77.550 -18.581 108.484 1.00 94.19 299 GLY A CA 1
ATOM 2286 C C . GLY A 1 299 ? -79.057 -18.731 108.251 1.00 94.19 299 GLY A C 1
ATOM 2287 O O . GLY A 1 299 ? -79.839 -18.522 109.174 1.00 94.19 299 GLY A O 1
ATOM 2288 N N . SER A 1 300 ? -79.471 -19.159 107.055 1.00 94.69 300 SER A N 1
ATOM 2289 C CA . SER A 1 300 ? -80.878 -19.446 106.750 1.00 94.69 300 SER A CA 1
ATOM 2290 C C . SER A 1 300 ? -81.436 -20.580 107.612 1.00 94.69 300 SER A C 1
ATOM 2292 O O . SER A 1 300 ? -82.580 -20.502 108.050 1.00 94.69 300 SER A O 1
ATOM 2294 N N . GLU A 1 301 ? -80.650 -21.624 107.868 1.00 93.81 301 GLU A N 1
ATOM 2295 C CA . GLU A 1 301 ? -81.049 -22.739 108.729 1.00 93.81 301 GLU A CA 1
ATOM 2296 C C . GLU A 1 301 ? -81.225 -22.288 110.185 1.00 93.81 301 GLU A C 1
ATOM 2298 O O . GLU A 1 301 ? -82.249 -22.582 110.801 1.00 93.81 301 GLU A O 1
ATOM 2303 N N . ALA A 1 302 ? -80.294 -21.482 110.704 1.00 93.50 302 ALA A N 1
ATOM 2304 C CA . ALA A 1 302 ? -80.410 -20.877 112.029 1.00 93.50 302 ALA A CA 1
ATOM 2305 C C . ALA A 1 302 ? -81.640 -19.956 112.148 1.00 93.50 302 ALA A C 1
ATOM 2307 O O . ALA A 1 302 ? -82.331 -19.976 113.165 1.00 93.50 302 ALA A O 1
ATOM 2308 N N . MET A 1 303 ? -81.962 -19.181 111.105 1.00 92.56 303 MET A N 1
ATOM 2309 C CA . MET A 1 303 ? -83.182 -18.361 111.065 1.00 92.56 303 MET A CA 1
ATOM 2310 C C . MET A 1 303 ? -84.458 -19.205 111.060 1.00 92.56 303 MET A C 1
ATOM 2312 O O . MET A 1 303 ? -85.410 -18.853 111.753 1.00 92.56 303 MET A O 1
ATOM 2316 N N . ASN A 1 304 ? -84.474 -20.338 110.353 1.00 93.81 304 ASN A N 1
ATOM 2317 C CA . ASN A 1 304 ? -85.603 -21.270 110.395 1.00 93.81 304 ASN A CA 1
ATOM 2318 C C . ASN A 1 304 ? -85.787 -21.879 111.795 1.00 93.81 304 ASN A C 1
ATOM 2320 O O . ASN A 1 304 ? -86.910 -21.927 112.293 1.00 93.81 304 ASN A O 1
ATOM 2324 N N . GLN A 1 305 ? -84.697 -22.282 112.458 1.00 92.62 305 GLN A N 1
ATOM 2325 C CA . GLN A 1 305 ? -84.743 -22.770 113.843 1.00 92.62 305 GLN A CA 1
ATOM 2326 C C . GLN A 1 305 ? -85.252 -21.689 114.808 1.00 92.62 305 GLN A C 1
ATOM 2328 O O . GLN A 1 305 ? -86.084 -21.967 115.669 1.00 92.62 305 GLN A O 1
ATOM 2333 N N . MET A 1 306 ? -84.806 -20.440 114.637 1.00 92.38 306 MET A N 1
ATOM 2334 C CA . MET A 1 306 ? -85.282 -19.307 115.433 1.00 92.38 306 MET A CA 1
ATOM 2335 C C . MET A 1 306 ? -86.777 -19.038 115.213 1.00 92.38 306 MET A C 1
ATOM 2337 O O . MET A 1 306 ? -87.503 -18.823 116.180 1.00 92.38 306 MET A O 1
ATOM 2341 N N . ALA A 1 307 ? -87.257 -19.088 113.967 1.00 92.31 307 ALA A N 1
ATOM 2342 C CA . ALA A 1 307 ? -88.677 -18.934 113.654 1.00 92.31 307 ALA A CA 1
ATOM 2343 C C . ALA A 1 307 ? -89.528 -20.043 114.296 1.00 92.31 307 ALA A C 1
ATOM 2345 O O . ALA A 1 307 ? -90.595 -19.756 114.837 1.00 92.31 307 ALA A O 1
ATOM 2346 N N . GLN A 1 308 ? -89.037 -21.287 114.297 1.00 93.62 308 GLN A N 1
ATOM 2347 C CA . GLN A 1 308 ? -89.690 -22.403 114.981 1.00 93.62 308 GLN A CA 1
ATOM 2348 C C . GLN A 1 308 ? -89.750 -22.179 116.497 1.00 93.62 308 GLN A C 1
ATOM 2350 O O . GLN A 1 308 ? -90.822 -22.301 117.080 1.00 93.62 308 GLN A O 1
ATOM 2355 N N . ALA A 1 309 ? -88.642 -21.767 117.121 1.00 93.19 309 ALA A N 1
ATOM 2356 C CA . ALA A 1 309 ? -88.603 -21.466 118.551 1.00 93.19 309 ALA A CA 1
ATOM 2357 C C . ALA A 1 309 ? -89.553 -20.317 118.937 1.00 93.19 309 ALA A C 1
ATOM 2359 O O . ALA A 1 309 ? -90.247 -20.406 119.946 1.00 93.19 309 ALA A O 1
ATOM 2360 N N . ILE A 1 310 ? -89.639 -19.255 118.125 1.00 90.94 310 ILE A N 1
ATOM 2361 C CA . ILE A 1 310 ? -90.623 -18.177 118.323 1.00 90.94 310 ILE A CA 1
ATOM 2362 C C . ILE A 1 310 ? -92.057 -18.710 118.186 1.00 90.94 310 ILE A C 1
ATOM 2364 O O . ILE A 1 310 ? -92.925 -18.330 118.972 1.00 90.94 310 ILE A O 1
ATOM 2368 N N . GLY A 1 311 ? -92.311 -19.608 117.231 1.00 92.06 311 GLY A N 1
ATOM 2369 C CA . GLY A 1 311 ? -93.603 -20.283 117.086 1.00 92.06 311 GLY A CA 1
ATOM 2370 C C . GLY A 1 311 ? -93.978 -21.123 118.313 1.00 92.06 311 GLY A C 1
ATOM 2371 O O . GLY A 1 311 ? -95.109 -21.040 118.793 1.00 92.06 311 GLY A O 1
ATOM 2372 N N . ASP A 1 312 ? -93.024 -21.872 118.867 1.00 92.38 312 ASP A N 1
ATOM 2373 C CA . ASP A 1 312 ? -93.215 -22.660 120.089 1.00 92.38 312 ASP A CA 1
ATOM 2374 C C . ASP A 1 312 ? -93.471 -21.762 121.311 1.00 92.38 312 ASP A C 1
ATOM 2376 O O . ASP A 1 312 ? -94.356 -22.059 122.118 1.00 92.38 312 ASP A O 1
ATOM 2380 N N . ILE A 1 313 ? -92.767 -20.625 121.417 1.00 91.19 313 ILE A N 1
ATOM 2381 C CA . ILE A 1 313 ? -93.025 -19.600 122.441 1.00 91.19 313 ILE A CA 1
ATOM 2382 C C . ILE A 1 313 ? -94.459 -19.078 122.317 1.00 91.19 313 ILE A C 1
ATOM 2384 O O . ILE A 1 313 ? -95.180 -19.073 123.311 1.00 91.19 313 ILE A O 1
ATOM 2388 N N . HIS A 1 314 ? -94.901 -18.699 121.112 1.00 91.25 314 HIS A N 1
ATOM 2389 C CA . HIS A 1 314 ? -96.266 -18.212 120.883 1.00 91.25 314 HIS A CA 1
ATOM 2390 C C . HIS A 1 314 ? -97.312 -19.246 121.313 1.00 91.25 314 HIS A C 1
ATOM 2392 O O . HIS A 1 314 ? -98.259 -18.922 122.027 1.00 91.25 314 HIS A O 1
ATOM 2398 N N . LYS A 1 315 ? -97.113 -20.515 120.943 1.00 92.38 315 LYS A N 1
ATOM 2399 C CA . LYS A 1 315 ? -98.003 -21.612 121.338 1.00 92.38 315 LYS A CA 1
ATOM 2400 C C . LYS A 1 315 ? -98.039 -21.808 122.857 1.00 92.38 315 LYS A C 1
ATOM 2402 O O . LYS A 1 315 ? -99.109 -22.010 123.425 1.00 92.38 315 LYS A O 1
ATOM 2407 N N . SER A 1 316 ? -96.887 -21.738 123.524 1.00 92.25 316 SER A N 1
ATOM 2408 C CA . SER A 1 316 ? -96.809 -21.811 124.987 1.00 92.25 316 SER A CA 1
ATOM 2409 C C . SER A 1 316 ? -97.517 -20.628 125.655 1.00 92.25 316 SER A C 1
ATOM 2411 O O . SER A 1 316 ? -98.174 -20.802 126.684 1.00 92.25 316 SER A O 1
ATOM 2413 N N . SER A 1 317 ? -97.411 -19.427 125.081 1.00 91.94 317 SER A N 1
ATOM 2414 C CA . SER A 1 317 ? -98.131 -18.241 125.548 1.00 91.94 317 SER A CA 1
ATOM 2415 C C . SER A 1 317 ? -99.646 -18.385 125.385 1.00 91.94 317 SER A C 1
ATOM 2417 O O . SER A 1 317 ? -100.370 -18.049 126.319 1.00 91.94 317 SER A O 1
ATOM 2419 N N . ASP A 1 318 ? -100.132 -18.950 124.276 1.00 90.38 318 ASP A N 1
ATOM 2420 C CA . ASP A 1 318 ? -101.563 -19.223 124.063 1.00 90.38 318 ASP A CA 1
ATOM 2421 C C . ASP A 1 318 ? -102.119 -20.241 125.070 1.00 90.38 318 ASP A C 1
ATOM 2423 O O . ASP A 1 318 ? -103.207 -20.054 125.618 1.00 90.38 318 ASP A O 1
ATOM 2427 N N . GLU A 1 319 ? -101.372 -21.312 125.358 1.00 89.75 319 GLU A N 1
ATOM 2428 C CA . GLU A 1 319 ? -101.756 -22.275 126.398 1.00 89.75 319 GLU A CA 1
ATOM 2429 C C . GLU A 1 319 ? -101.770 -21.623 127.785 1.00 89.75 319 GLU A C 1
ATOM 2431 O O . GLU A 1 319 ? -102.701 -21.833 128.562 1.00 89.75 319 GLU A O 1
ATOM 2436 N N . THR A 1 320 ? -100.806 -20.745 128.074 1.00 88.69 320 THR A N 1
ATOM 2437 C CA . THR A 1 320 ? -100.811 -19.957 129.315 1.00 88.69 320 THR A CA 1
ATOM 2438 C C . THR A 1 320 ? -102.037 -19.041 129.377 1.00 88.69 320 THR A C 1
ATOM 2440 O O . THR A 1 320 ? -102.686 -18.960 130.417 1.00 88.69 320 THR A O 1
ATOM 2443 N N . ALA A 1 321 ? -102.421 -18.403 128.268 1.00 90.81 321 ALA A N 1
ATOM 2444 C CA . ALA A 1 321 ? -103.615 -17.563 128.191 1.00 90.81 321 ALA A CA 1
ATOM 2445 C C . ALA A 1 321 ? -104.915 -18.363 128.389 1.00 90.81 321 ALA A C 1
ATOM 2447 O O . ALA A 1 321 ? -105.831 -17.885 129.060 1.00 90.81 321 ALA A O 1
ATOM 2448 N N . LYS A 1 322 ? -104.999 -19.599 127.874 1.00 90.19 322 LYS A N 1
ATOM 2449 C CA . LYS A 1 322 ? -106.117 -20.509 128.182 1.00 90.19 322 LYS A CA 1
ATOM 2450 C C . LYS A 1 322 ? -106.184 -20.833 129.668 1.00 90.19 322 LYS A C 1
ATOM 2452 O O . LYS A 1 322 ? -107.270 -20.784 130.235 1.00 90.19 322 LYS A O 1
ATOM 2457 N N . ILE A 1 323 ? -105.048 -21.139 130.297 1.00 88.06 323 ILE A N 1
ATOM 2458 C CA . ILE A 1 323 ? -104.992 -21.399 131.741 1.00 88.06 323 ILE A CA 1
ATOM 2459 C C . ILE A 1 323 ? -105.440 -20.157 132.513 1.00 88.06 323 ILE A C 1
ATOM 2461 O O . ILE A 1 323 ? -106.269 -20.279 133.405 1.00 88.06 323 ILE A O 1
ATOM 2465 N N . LEU A 1 324 ? -104.968 -18.964 132.137 1.00 88.06 324 LEU A N 1
ATOM 2466 C CA . LEU A 1 324 ? -105.409 -17.708 132.750 1.00 88.06 324 LEU A CA 1
ATOM 2467 C C . LEU A 1 324 ? -106.919 -17.503 132.616 1.00 88.06 324 LEU A C 1
ATOM 2469 O O . LEU A 1 324 ? -107.550 -17.081 133.575 1.00 88.06 324 LEU A O 1
ATOM 2473 N N . LYS A 1 325 ? -107.516 -17.857 131.473 1.00 90.81 325 LYS A N 1
ATOM 2474 C CA . LYS A 1 325 ? -108.971 -17.796 131.289 1.00 90.81 325 LYS A CA 1
ATOM 2475 C C . LYS A 1 325 ? -109.717 -18.771 132.205 1.00 90.81 325 LYS A C 1
ATOM 2477 O O . LYS A 1 325 ? -110.737 -18.406 132.774 1.00 90.81 325 LYS A O 1
ATOM 2482 N N . VAL A 1 326 ? -109.199 -19.986 132.383 1.00 90.38 326 VAL A N 1
ATOM 2483 C CA . VAL A 1 326 ? -109.757 -20.955 133.343 1.00 90.38 326 VAL A CA 1
ATOM 2484 C C . VAL A 1 326 ? -109.604 -20.448 134.780 1.00 90.38 326 VAL A C 1
ATOM 2486 O O . VAL A 1 326 ? -110.526 -20.594 135.572 1.00 90.38 326 VAL A O 1
ATOM 2489 N N . ILE A 1 327 ? -108.472 -19.825 135.123 1.00 86.81 327 ILE A N 1
ATOM 2490 C CA . ILE A 1 327 ? -108.263 -19.204 136.439 1.00 86.81 327 ILE A CA 1
ATOM 2491 C C . ILE A 1 327 ? -109.258 -18.062 136.657 1.00 86.81 327 ILE A C 1
ATOM 2493 O O . ILE A 1 327 ? -109.844 -17.986 137.729 1.00 86.81 327 ILE A O 1
ATOM 2497 N N . ASP A 1 328 ? -109.487 -17.217 135.651 1.00 87.69 328 ASP A N 1
ATOM 2498 C CA . ASP A 1 328 ? -110.472 -16.132 135.708 1.00 87.69 328 ASP A CA 1
ATOM 2499 C C . ASP A 1 328 ? -111.900 -16.677 135.897 1.00 87.69 328 ASP A C 1
ATOM 2501 O O . ASP A 1 328 ? -112.656 -16.191 136.737 1.00 87.69 328 ASP A O 1
ATOM 2505 N N . GLU A 1 329 ? -112.248 -17.772 135.210 1.00 89.31 329 GLU A N 1
ATOM 2506 C CA . GLU A 1 329 ? -113.512 -18.487 135.423 1.00 89.31 329 GLU A CA 1
ATOM 2507 C C . GLU A 1 329 ? -113.620 -19.076 136.843 1.00 89.31 329 GLU A C 1
ATOM 2509 O O . GLU A 1 329 ? -114.676 -18.960 137.469 1.00 89.31 329 GLU A O 1
ATOM 2514 N N . ILE A 1 330 ? -112.545 -19.661 137.388 1.00 86.94 330 ILE A N 1
ATOM 2515 C CA . ILE A 1 330 ? -112.503 -20.162 138.773 1.00 86.94 330 ILE A CA 1
ATOM 2516 C C . ILE A 1 330 ? -112.649 -19.007 139.764 1.00 86.94 330 ILE A C 1
ATOM 2518 O O . ILE A 1 330 ? -113.429 -19.122 140.708 1.00 86.94 330 ILE A O 1
ATOM 2522 N N . ALA A 1 331 ? -111.947 -17.892 139.561 1.00 85.94 331 ALA A N 1
ATOM 2523 C CA . ALA A 1 331 ? -112.036 -16.711 140.412 1.00 85.94 331 ALA A CA 1
ATOM 2524 C C . ALA A 1 331 ? -113.460 -16.137 140.399 1.00 85.94 331 ALA A C 1
ATOM 2526 O O . ALA A 1 331 ? -114.036 -15.868 141.452 1.00 85.94 331 ALA A O 1
ATOM 2527 N N . PHE A 1 332 ? -114.092 -16.051 139.225 1.00 87.06 332 PHE A N 1
ATOM 2528 C CA . PHE A 1 332 ? -115.480 -15.610 139.095 1.00 87.06 332 PHE A CA 1
ATOM 2529 C C . PHE A 1 332 ? -116.468 -16.559 139.793 1.00 87.06 332 PHE A C 1
ATOM 2531 O O . PHE A 1 332 ? -117.359 -16.107 140.516 1.00 87.06 332 PHE A O 1
ATOM 2538 N N . GLN A 1 333 ? -116.302 -17.875 139.634 1.00 87.75 333 GLN A N 1
ATOM 2539 C CA . GLN A 1 333 ? -117.117 -18.872 140.338 1.00 87.75 333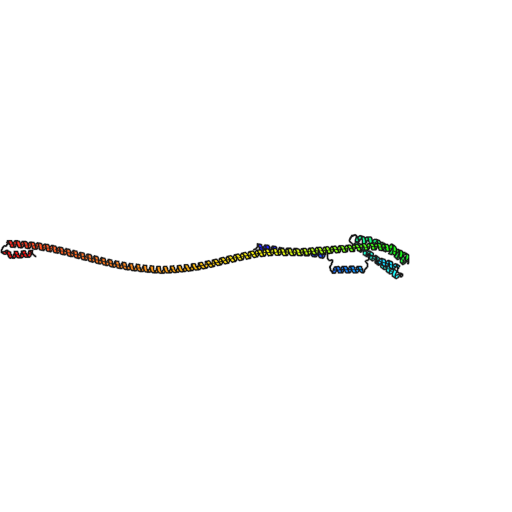 GLN A CA 1
ATOM 2540 C C . GLN A 1 333 ? -116.907 -18.824 141.856 1.00 87.75 333 GLN A C 1
ATOM 2542 O O . GLN A 1 333 ? -117.875 -18.928 142.609 1.00 87.75 333 GLN A O 1
ATOM 2547 N N . THR A 1 334 ? -115.667 -18.627 142.306 1.00 87.75 334 THR A N 1
ATOM 2548 C CA . THR A 1 334 ? -115.304 -18.503 143.725 1.00 87.75 334 THR A CA 1
ATOM 2549 C C . THR A 1 334 ? -115.928 -17.247 144.326 1.00 87.75 334 THR A C 1
ATOM 2551 O O . THR A 1 334 ? -116.551 -17.320 145.382 1.00 87.75 334 THR A O 1
ATOM 2554 N N . ASN A 1 335 ? -115.893 -16.126 143.603 1.00 86.12 335 ASN A N 1
ATOM 2555 C CA . ASN A 1 335 ? -116.567 -14.887 143.983 1.00 86.12 335 ASN A CA 1
ATOM 2556 C C . ASN A 1 335 ? -118.098 -15.063 144.075 1.00 86.12 335 ASN A C 1
ATOM 2558 O O . ASN A 1 335 ? -118.724 -14.583 145.019 1.00 86.12 335 ASN A O 1
ATOM 2562 N N . LEU A 1 336 ? -118.722 -15.805 143.150 1.00 86.31 336 LEU A N 1
ATOM 2563 C CA . LEU A 1 336 ? -120.155 -16.126 143.225 1.00 86.31 336 LEU A CA 1
ATOM 2564 C C . LEU A 1 336 ? -120.503 -17.056 144.401 1.00 86.31 336 LEU A C 1
ATOM 2566 O O . LEU A 1 336 ? -121.527 -16.856 145.055 1.00 86.31 336 LEU A O 1
ATOM 2570 N N . LEU A 1 337 ? -119.668 -18.057 144.692 1.00 84.38 337 LEU A N 1
ATOM 2571 C CA . LEU A 1 337 ? -119.817 -18.937 145.858 1.00 84.38 337 LEU A CA 1
ATOM 2572 C C . LEU A 1 337 ? -119.692 -18.152 147.165 1.00 84.38 337 LEU A C 1
ATOM 2574 O O . LEU A 1 337 ? -120.522 -18.317 148.058 1.00 84.38 337 LEU A O 1
ATOM 2578 N N . ALA A 1 338 ? -118.697 -17.269 147.249 1.00 83.75 338 ALA A N 1
ATOM 2579 C CA . ALA A 1 338 ? -118.489 -16.369 148.372 1.00 83.75 338 ALA A CA 1
ATOM 2580 C C . ALA A 1 338 ? -119.682 -15.424 148.565 1.00 83.75 338 ALA A C 1
ATOM 2582 O O . ALA A 1 338 ? -120.171 -15.262 149.680 1.00 83.75 338 ALA A O 1
ATOM 2583 N N . LEU A 1 339 ? -120.229 -14.869 147.478 1.00 83.56 339 LEU A N 1
ATOM 2584 C CA . LEU A 1 339 ? -121.436 -14.048 147.529 1.00 83.56 339 LEU A CA 1
ATOM 2585 C C . LEU A 1 339 ? -122.644 -14.841 148.049 1.00 83.56 339 LEU A C 1
ATOM 2587 O O . LEU A 1 339 ? -123.347 -14.364 148.938 1.00 83.56 339 LEU A O 1
ATOM 2591 N N . ASN A 1 340 ? -122.869 -16.058 147.544 1.00 83.25 340 ASN A N 1
ATOM 2592 C CA . ASN A 1 340 ? -123.947 -16.926 148.026 1.00 83.25 340 ASN A CA 1
ATOM 2593 C C . ASN A 1 340 ? -123.774 -17.274 149.514 1.00 83.25 340 ASN A C 1
ATOM 2595 O O . ASN A 1 340 ? -124.743 -17.228 150.270 1.00 83.25 340 ASN A O 1
ATOM 2599 N N . ALA A 1 341 ? -122.547 -17.569 149.953 1.00 81.94 341 ALA A N 1
ATOM 2600 C CA . ALA A 1 341 ? -122.239 -17.829 151.357 1.00 81.94 341 ALA A CA 1
ATOM 2601 C C . ALA A 1 341 ? -122.475 -16.592 152.243 1.00 81.94 341 ALA A C 1
ATOM 2603 O O . ALA A 1 341 ? -123.043 -16.724 153.326 1.00 81.94 341 ALA A O 1
ATOM 2604 N N . ALA A 1 342 ? -122.111 -15.391 151.777 1.00 80.56 342 ALA A N 1
ATOM 2605 C CA . ALA A 1 342 ? -122.366 -14.132 152.480 1.00 80.56 342 ALA A CA 1
ATOM 2606 C C . ALA A 1 342 ? -123.872 -13.848 152.625 1.00 80.56 342 ALA A C 1
ATOM 2608 O O . ALA A 1 342 ? -124.325 -13.424 153.690 1.00 80.56 342 ALA A O 1
ATOM 2609 N N . VAL A 1 343 ? -124.661 -14.126 151.580 1.00 82.06 343 VAL A N 1
ATOM 2610 C CA . VAL A 1 343 ? -126.127 -13.995 151.611 1.00 82.06 343 VAL A CA 1
ATOM 2611 C C . VAL A 1 343 ? -126.750 -14.972 152.611 1.00 82.06 343 VAL A C 1
ATOM 2613 O O . VAL A 1 343 ? -127.581 -14.564 153.424 1.00 82.06 343 VAL A O 1
ATOM 2616 N N . GLU A 1 344 ? -126.340 -16.243 152.607 1.00 80.88 344 GLU A N 1
ATOM 2617 C CA . GLU A 1 344 ? -126.911 -17.239 153.521 1.00 80.88 344 GLU A CA 1
ATOM 2618 C C . GLU A 1 344 ? -126.476 -16.996 154.977 1.00 80.88 344 GLU A C 1
ATOM 2620 O O . GLU A 1 344 ? -127.275 -17.146 155.905 1.00 80.88 344 GLU A O 1
ATOM 2625 N N . ALA A 1 345 ? -125.249 -16.506 155.188 1.00 78.88 345 ALA A N 1
ATOM 2626 C CA . ALA A 1 345 ? -124.780 -16.049 156.492 1.00 78.88 345 ALA A CA 1
ATOM 2627 C C . ALA A 1 345 ? -125.610 -14.867 157.026 1.00 78.88 345 ALA A C 1
ATOM 2629 O O . ALA A 1 345 ? -125.984 -14.868 158.200 1.00 78.88 345 ALA A O 1
ATOM 2630 N N . ALA A 1 346 ? -125.965 -13.898 156.171 1.00 76.88 346 ALA A N 1
ATOM 2631 C CA . ALA A 1 346 ? -126.857 -12.796 156.541 1.00 76.88 346 ALA A CA 1
ATOM 2632 C C . ALA A 1 346 ? -128.268 -13.293 156.907 1.00 76.88 346 ALA A C 1
ATOM 2634 O O . ALA A 1 346 ? -128.907 -12.753 157.812 1.00 76.88 346 ALA A O 1
ATOM 2635 N N . ARG A 1 347 ? -128.742 -14.358 156.247 1.00 80.19 347 ARG A N 1
ATOM 2636 C CA . ARG A 1 347 ? -130.053 -14.970 156.503 1.00 80.19 347 ARG A CA 1
ATOM 2637 C C . ARG A 1 347 ? -130.124 -15.712 157.844 1.00 80.19 347 ARG A C 1
ATOM 2639 O O . ARG A 1 347 ? -131.181 -15.721 158.470 1.00 80.19 347 ARG A O 1
ATOM 2646 N N . ALA A 1 348 ? -129.015 -16.299 158.299 1.00 77.31 348 ALA A N 1
ATOM 2647 C CA . ALA A 1 348 ? -128.920 -17.053 159.555 1.00 77.31 348 ALA A CA 1
ATOM 2648 C C . ALA A 1 348 ? -128.753 -16.182 160.827 1.00 77.31 348 ALA A C 1
ATOM 2650 O O . ALA A 1 348 ? -128.760 -16.711 161.943 1.00 77.31 348 ALA A O 1
ATOM 2651 N N . GLY A 1 349 ? -128.622 -14.856 160.695 1.00 73.88 349 GLY A N 1
ATOM 2652 C CA . GLY A 1 349 ? -128.583 -13.920 161.828 1.00 73.88 349 GLY A CA 1
ATOM 2653 C C . GLY A 1 349 ? -127.390 -14.128 162.778 1.00 73.88 349 GLY A C 1
ATOM 2654 O O . GLY A 1 349 ? -126.262 -14.330 162.334 1.00 73.88 349 GLY A O 1
ATOM 2655 N N . GLU A 1 350 ? -127.617 -14.076 164.100 1.00 70.62 350 GLU A N 1
ATOM 2656 C CA . GLU A 1 350 ? -126.557 -14.189 165.131 1.00 70.62 350 GLU A CA 1
ATOM 2657 C C . GLU A 1 350 ? -125.733 -15.492 165.029 1.00 70.62 350 GLU A C 1
ATOM 2659 O O . GLU A 1 350 ? -124.542 -15.480 165.335 1.00 70.62 350 GLU A O 1
ATOM 2664 N N . ALA A 1 351 ? -126.312 -16.593 164.529 1.00 64.31 351 ALA A N 1
ATOM 2665 C CA . ALA A 1 351 ? -125.601 -17.862 164.332 1.00 64.31 351 ALA A CA 1
ATOM 2666 C C . ALA A 1 351 ? -124.673 -17.872 163.092 1.00 64.31 351 ALA A C 1
ATOM 2668 O O . ALA A 1 351 ? -123.801 -18.733 162.989 1.00 64.31 351 ALA A O 1
ATOM 2669 N N . GLY A 1 352 ? -124.836 -16.923 162.158 1.00 67.19 352 GLY A N 1
ATOM 2670 C CA . GLY A 1 352 ? -124.123 -16.864 160.874 1.00 67.19 352 GLY A CA 1
ATOM 2671 C C . GLY A 1 352 ? -122.871 -15.976 160.846 1.00 67.19 352 GLY A C 1
ATOM 2672 O O . GLY A 1 352 ? -122.153 -15.978 159.848 1.00 67.19 352 GLY A O 1
ATOM 2673 N N . LYS A 1 353 ? -122.561 -15.239 161.926 1.00 72.00 353 LYS A N 1
ATOM 2674 C CA . LYS A 1 353 ? -121.453 -14.255 161.959 1.00 72.00 353 LYS A CA 1
ATOM 2675 C C . LYS A 1 353 ? -120.084 -14.843 161.598 1.00 72.00 353 LYS A C 1
ATOM 2677 O O . LYS A 1 353 ? -119.317 -14.193 160.898 1.00 72.00 353 LYS A O 1
ATOM 2682 N N . GLY A 1 354 ? -119.788 -16.073 162.030 1.00 74.81 354 GLY A N 1
ATOM 2683 C CA . GLY A 1 354 ? -118.539 -16.756 161.669 1.00 74.81 354 GLY A CA 1
ATOM 2684 C C . GLY A 1 354 ? -118.449 -17.098 160.176 1.00 74.81 354 GLY A C 1
ATOM 2685 O O . GLY A 1 354 ? -117.383 -16.973 159.584 1.00 74.81 354 GLY A O 1
ATOM 2686 N N . PHE A 1 355 ? -119.575 -17.457 159.549 1.00 73.94 355 PHE A N 1
ATOM 2687 C CA . PHE A 1 355 ? -119.642 -17.744 158.112 1.00 73.94 355 PHE A CA 1
ATOM 2688 C C . PHE A 1 355 ? -119.544 -16.476 157.254 1.00 73.94 355 PHE A C 1
ATOM 2690 O O . PHE A 1 355 ? -118.934 -16.523 156.189 1.00 73.94 355 PHE A O 1
ATOM 2697 N N . ALA A 1 356 ? -120.080 -15.344 157.724 1.00 75.12 356 ALA A N 1
ATOM 2698 C CA . ALA A 1 356 ? -119.986 -14.065 157.017 1.00 75.12 356 ALA A CA 1
ATOM 2699 C C . ALA A 1 356 ? -118.530 -13.593 156.858 1.00 75.12 356 ALA A C 1
ATOM 2701 O O . ALA A 1 356 ? -118.143 -13.171 155.773 1.00 75.12 356 ALA A O 1
ATOM 2702 N N . VAL A 1 357 ? -117.709 -13.736 157.908 1.00 77.69 357 VAL A N 1
ATOM 2703 C CA . VAL A 1 357 ? -116.284 -13.359 157.866 1.00 77.69 357 VAL A CA 1
ATOM 2704 C C . VAL A 1 357 ? -115.505 -14.236 156.882 1.00 77.69 357 VAL A C 1
ATOM 2706 O O . VAL A 1 357 ? -114.696 -13.729 156.113 1.00 77.69 357 VAL A O 1
ATOM 2709 N N . VAL A 1 358 ? -115.775 -15.545 156.854 1.00 78.69 358 VAL A N 1
ATOM 2710 C CA . VAL A 1 358 ? -115.114 -16.457 155.904 1.00 78.69 358 VAL A CA 1
ATOM 2711 C C . VAL A 1 358 ? -115.532 -16.153 154.463 1.00 78.69 358 VAL A C 1
ATOM 2713 O O . VAL A 1 358 ? -114.694 -16.178 153.569 1.00 78.69 358 VAL A O 1
ATOM 2716 N N . ALA A 1 359 ? -116.806 -15.835 154.225 1.00 78.88 359 ALA A N 1
ATOM 2717 C CA . ALA A 1 359 ? -117.295 -15.490 152.894 1.00 78.88 359 ALA A CA 1
ATOM 2718 C C . ALA A 1 359 ? -116.651 -14.206 152.337 1.00 78.88 359 ALA A C 1
ATOM 2720 O O . ALA A 1 359 ? -116.340 -14.146 151.150 1.00 78.88 359 ALA A O 1
ATOM 2721 N N . GLU A 1 360 ? -116.415 -13.196 153.176 1.00 80.75 360 GLU A N 1
ATOM 2722 C CA . GLU A 1 360 ? -115.738 -11.963 152.757 1.00 80.75 360 GLU A CA 1
ATOM 2723 C C . GLU A 1 360 ? -114.251 -12.194 152.449 1.00 80.75 360 GLU A C 1
ATOM 2725 O O . GLU A 1 360 ? -113.755 -11.703 151.435 1.00 80.75 360 GLU A O 1
ATOM 2730 N N . GLU A 1 361 ? -113.569 -13.029 153.239 1.00 82.06 361 GLU A N 1
ATOM 2731 C CA . GLU A 1 361 ? -112.163 -13.363 152.993 1.00 82.06 361 GLU A CA 1
ATOM 2732 C C . GLU A 1 361 ? -111.977 -14.180 151.703 1.00 82.06 361 GLU A C 1
ATOM 2734 O O . GLU A 1 361 ? -111.065 -13.911 150.926 1.00 82.06 361 GLU A O 1
ATOM 2739 N N . VAL A 1 362 ? -112.884 -15.123 151.410 1.00 82.06 362 VAL A N 1
ATOM 2740 C CA . VAL A 1 362 ? -112.854 -15.919 150.165 1.00 82.06 362 VAL A CA 1
ATOM 2741 C C . VAL A 1 362 ? -113.115 -15.063 148.921 1.00 82.06 362 VAL A C 1
ATOM 2743 O O . VAL A 1 362 ? -112.641 -15.407 147.848 1.00 82.06 362 VAL A O 1
ATOM 2746 N N . ARG A 1 363 ? -113.850 -13.951 149.040 1.00 79.50 363 ARG A N 1
ATOM 2747 C CA . ARG A 1 363 ? -114.098 -13.023 147.925 1.00 79.50 363 ARG A CA 1
ATOM 2748 C C . ARG A 1 363 ? -112.908 -12.098 147.626 1.00 79.50 363 ARG A C 1
ATOM 2750 O O . ARG A 1 363 ? -112.816 -11.590 146.510 1.00 79.50 363 ARG A O 1
ATOM 2757 N N . ASN A 1 364 ? -112.056 -11.829 148.615 1.00 79.00 364 ASN A N 1
ATOM 2758 C CA . ASN A 1 364 ? -110.853 -11.011 148.432 1.00 79.00 364 ASN A CA 1
ATOM 2759 C C . ASN A 1 364 ? -109.683 -11.789 147.803 1.00 79.00 364 ASN A C 1
ATOM 2761 O O . ASN A 1 364 ? -108.808 -11.154 147.211 1.00 79.00 364 ASN A O 1
ATOM 2765 N N . LEU A 1 365 ? -109.657 -13.119 147.965 1.00 75.94 365 LEU A N 1
ATOM 2766 C CA . LEU A 1 365 ? -108.702 -14.044 147.337 1.00 75.94 365 LEU A CA 1
ATOM 2767 C C . LEU A 1 365 ? -109.040 -14.275 145.861 1.00 75.94 365 LEU A C 1
ATOM 2769 O O . LEU A 1 365 ? -108.074 -14.351 145.068 1.00 75.94 365 LEU A O 1
#

Foldseek 3Di:
DVVVVVVVVVLVVVLVVLVVVLVVVLVVLVVVLCVVQVDPDPVNVVVVVVVVVCCVVDPQLLLCPVLLVLLVVLLVDPDPVVNVVSVVVNVVSVVSNVVVLVVLQVPDDPDPLSCLSNPQLVVLVVQLVCLCVVPQSVCSVVVNSVSNVCSSVPSNVVSSVSNNVSVVVSVVVVVVVVVVVVVVSVVVVVVSVVVSVCSVVVSVVVSVVSVVVVVVVVVVVVVVVVVVVVVVVVVVVVVVVVVVVVVVVVVVVVVVVVVVVVVVVVVVVVVVVVVVVVVVVVVVVVVVVVVVVVVVVVVVVVVVVVVVVVVVVVVVVVVVVVVVVVVVVVLVVQLVVLVVQLVVLVVVPPVSPVSNVVSVVSNVD

pLDDT: mean 88.75, std 8.36, range [45.28, 97.38]

Radius of gyration: 93.22 Å; chains: 1; bounding box: 191×36×237 Å